Protein AF-A0A925DRS7-F1 (afdb_monomer)

Radius of gyration: 31.51 Å; Cα contacts (8 Å, |Δi|>4): 319; chains: 1; bounding box: 60×89×64 Å

Secondary structure (DSSP, 8-state):
-HHHHHHHHHHHHHHHHHHHHHHHHHHHTT-HHHHHHHHHHHHHHHHHHHHHHHHHHHHHHHHHHHHHHHHHHHHHHHHHHHHHHHHHHHHHH-S--HHHHHHHHH----S-HHHHHHHHHGGG-TTS-EEEEETTEEEEE-TTSS-EEEEE-HHHHH-SS-----EEEEEEEEEEEE-SSEEEEEEEEEETTTTEEEEEEEEEEEESSS--EEEESSHHHHHHHHHHTT--S-SSPEEHHHHHTTSPPPGGGS--

Structure (mmCIF, N/CA/C/O backbone):
data_AF-A0A925DRS7-F1
#
_entry.id   AF-A0A925DRS7-F1
#
loop_
_atom_site.group_PDB
_atom_site.id
_atom_site.type_symbol
_atom_site.label_atom_id
_atom_site.label_alt_id
_atom_site.label_comp_id
_atom_site.label_asym_id
_atom_site.label_entity_id
_atom_site.label_seq_id
_atom_site.pdbx_PDB_ins_code
_atom_site.Cartn_x
_atom_site.Cartn_y
_atom_site.Cartn_z
_atom_site.occupancy
_atom_site.B_iso_or_equiv
_atom_site.auth_seq_id
_atom_site.auth_comp_id
_atom_site.auth_asym_id
_atom_site.auth_atom_id
_atom_site.pdbx_PDB_model_num
ATOM 1 N N . MET A 1 1 ? 28.592 21.650 -20.019 1.00 56.94 1 MET A N 1
ATOM 2 C CA . MET A 1 1 ? 27.958 22.416 -21.120 1.00 56.94 1 MET A CA 1
ATOM 3 C C . MET A 1 1 ? 27.022 23.506 -20.608 1.00 56.94 1 MET A C 1
ATOM 5 O O . MET A 1 1 ? 27.244 24.649 -20.975 1.00 56.94 1 MET A O 1
ATOM 9 N N . ALA A 1 2 ? 26.054 23.211 -19.728 1.00 57.62 2 ALA A N 1
ATOM 10 C CA . ALA A 1 2 ? 25.146 24.226 -19.167 1.00 57.62 2 ALA A CA 1
ATOM 11 C C . ALA A 1 2 ? 25.863 25.404 -18.473 1.00 57.62 2 ALA A C 1
ATOM 13 O O . ALA A 1 2 ? 25.494 26.553 -18.687 1.00 57.62 2 ALA A O 1
ATOM 14 N N . SER A 1 3 ? 26.939 25.135 -17.724 1.00 63.81 3 SER A N 1
ATOM 15 C CA . SER A 1 3 ? 27.771 26.178 -17.106 1.00 63.81 3 SER A CA 1
ATOM 16 C C . SER A 1 3 ? 28.406 27.112 -18.140 1.00 63.81 3 SER A C 1
ATOM 18 O O . SER A 1 3 ? 28.345 28.324 -17.985 1.00 63.81 3 SER A O 1
ATOM 20 N N . VAL A 1 4 ? 28.952 26.566 -19.230 1.00 70.69 4 VAL A N 1
ATOM 21 C CA . VAL A 1 4 ? 29.580 27.345 -20.311 1.00 70.69 4 VAL A CA 1
ATOM 22 C C . VAL A 1 4 ? 28.550 28.232 -21.012 1.00 70.69 4 VAL A C 1
ATOM 24 O O . VAL A 1 4 ? 28.807 29.416 -21.181 1.00 70.69 4 VAL A O 1
ATOM 27 N N . ILE A 1 5 ? 27.365 27.703 -21.335 1.00 69.81 5 ILE A N 1
ATOM 28 C CA . ILE A 1 5 ? 26.282 28.468 -21.982 1.00 69.81 5 ILE A CA 1
ATOM 29 C C . ILE A 1 5 ? 25.778 29.589 -21.061 1.00 69.81 5 ILE A C 1
ATOM 31 O O . ILE A 1 5 ? 25.602 30.719 -21.513 1.00 69.81 5 ILE A O 1
ATOM 35 N N . PHE A 1 6 ? 25.611 29.306 -19.765 1.00 72.94 6 PHE A N 1
ATOM 36 C CA . PHE A 1 6 ? 25.233 30.308 -18.769 1.00 72.94 6 PHE A CA 1
ATOM 37 C C . PHE A 1 6 ? 26.265 31.439 -18.680 1.00 72.94 6 PHE A C 1
ATOM 39 O O . PHE A 1 6 ? 25.898 32.610 -18.765 1.00 72.94 6 PHE A O 1
ATOM 46 N N . PHE A 1 7 ? 27.558 31.104 -18.596 1.00 76.81 7 PHE A N 1
ATOM 47 C CA . PHE A 1 7 ? 28.625 32.105 -18.601 1.00 76.81 7 PHE A CA 1
ATOM 48 C C . PHE A 1 7 ? 28.649 32.902 -19.912 1.00 76.81 7 PHE A C 1
ATOM 50 O O . PHE A 1 7 ? 28.753 34.124 -19.867 1.00 76.81 7 PHE A O 1
ATOM 57 N N . THR A 1 8 ? 28.485 32.261 -21.073 1.00 76.88 8 THR A N 1
ATOM 58 C CA . THR A 1 8 ? 28.448 32.957 -22.369 1.00 76.88 8 THR A CA 1
ATOM 59 C C . THR A 1 8 ? 27.292 33.952 -22.455 1.00 76.88 8 THR A C 1
ATOM 61 O O . THR A 1 8 ? 27.510 35.087 -22.878 1.00 76.88 8 THR A O 1
ATOM 64 N N . ILE A 1 9 ? 26.084 33.581 -22.018 1.00 74.25 9 ILE A N 1
ATOM 65 C CA . ILE A 1 9 ? 24.923 34.487 -22.006 1.00 74.25 9 ILE A CA 1
ATOM 66 C C . ILE A 1 9 ? 25.160 35.638 -21.019 1.00 74.25 9 ILE A C 1
ATOM 68 O O . ILE A 1 9 ? 24.997 36.802 -21.383 1.00 74.25 9 ILE A O 1
ATOM 72 N N . PHE A 1 10 ? 25.614 35.333 -19.802 1.00 81.88 10 PHE A N 1
ATOM 73 C CA . PHE A 1 10 ? 25.858 36.329 -18.759 1.00 81.88 10 PHE A CA 1
ATOM 74 C C . PHE A 1 10 ? 26.919 37.365 -19.169 1.00 81.88 10 PHE A C 1
ATOM 76 O O . PHE A 1 10 ? 26.672 38.571 -19.106 1.00 81.88 10 PHE A O 1
ATOM 83 N N . PHE A 1 11 ? 28.075 36.917 -19.669 1.00 83.44 11 PHE A N 1
ATOM 84 C CA . PHE A 1 11 ? 29.136 37.819 -20.123 1.00 83.44 11 PHE A CA 1
ATOM 85 C C . PHE A 1 11 ? 28.753 38.596 -21.390 1.00 83.44 11 PHE A C 1
ATOM 87 O O . PHE A 1 11 ? 29.168 39.746 -21.534 1.00 83.44 11 PHE A O 1
ATOM 94 N N . SER A 1 12 ? 27.920 38.031 -22.271 1.00 82.62 12 SER A N 1
ATOM 95 C CA . SER A 1 12 ? 27.410 38.752 -23.447 1.00 82.62 12 SER A CA 1
ATOM 96 C C . SER A 1 12 ? 26.463 39.890 -23.053 1.00 82.62 12 SER A C 1
ATOM 98 O O . SER A 1 12 ? 26.548 40.975 -23.621 1.00 82.62 12 SER A O 1
ATOM 100 N N . ILE A 1 13 ? 25.614 39.696 -22.036 1.00 82.06 13 ILE A N 1
ATOM 101 C CA . ILE A 1 13 ? 24.748 40.760 -21.497 1.00 82.06 13 ILE A CA 1
ATOM 102 C C . ILE A 1 13 ? 25.594 41.889 -20.894 1.00 82.06 13 ILE A C 1
ATOM 104 O O . ILE A 1 13 ? 25.367 43.060 -21.198 1.00 82.06 13 ILE A O 1
ATOM 108 N N . LEU A 1 14 ? 26.611 41.550 -20.093 1.00 86.62 14 LEU A N 1
ATOM 109 C CA . LEU A 1 14 ? 27.521 42.542 -19.510 1.00 86.62 14 LEU A CA 1
ATOM 110 C C . LEU A 1 14 ? 28.279 43.336 -20.586 1.00 86.62 14 LEU A C 1
ATOM 112 O O . LEU A 1 14 ? 28.369 44.562 -20.501 1.00 86.62 14 LEU A O 1
ATOM 116 N N . ALA A 1 15 ? 28.777 42.657 -21.624 1.00 81.56 15 ALA A N 1
ATOM 117 C CA . ALA A 1 15 ? 29.461 43.295 -22.746 1.00 81.56 15 ALA A CA 1
ATOM 118 C C . ALA A 1 15 ? 28.527 44.212 -23.556 1.00 81.56 15 ALA A C 1
ATOM 120 O O . ALA A 1 15 ? 28.945 45.286 -23.992 1.00 81.56 15 ALA A O 1
ATOM 121 N N . LEU A 1 16 ? 27.255 43.833 -23.715 1.00 85.50 16 LEU A N 1
ATOM 122 C CA . LEU A 1 16 ? 26.246 44.634 -24.408 1.00 85.50 16 LEU A CA 1
ATOM 123 C C . LEU A 1 16 ? 25.911 45.920 -23.637 1.00 85.50 16 LEU A C 1
ATOM 125 O O . LEU A 1 16 ? 25.864 46.996 -24.235 1.00 85.50 16 LEU A O 1
ATOM 129 N N . ILE A 1 17 ? 25.765 45.832 -22.310 1.00 85.31 17 ILE A N 1
ATOM 130 C CA . ILE A 1 17 ? 25.561 46.999 -21.435 1.00 85.31 17 ILE A CA 1
ATOM 131 C C . ILE A 1 17 ? 26.780 47.930 -21.497 1.00 85.31 17 ILE A C 1
ATOM 133 O O . ILE A 1 17 ? 26.627 49.132 -21.716 1.00 85.31 17 ILE A O 1
ATOM 137 N N . ALA A 1 18 ? 27.995 47.388 -21.376 1.00 83.88 18 ALA A N 1
ATOM 138 C CA . ALA A 1 18 ? 29.225 48.175 -21.460 1.00 83.88 18 ALA A CA 1
ATOM 139 C C . ALA A 1 18 ? 29.389 48.864 -22.831 1.00 83.88 18 ALA A C 1
ATOM 141 O O . ALA A 1 18 ? 29.742 50.045 -22.897 1.00 83.88 18 ALA A O 1
ATOM 142 N N . GLY A 1 19 ? 29.078 48.161 -23.926 1.00 81.12 19 GLY A N 1
ATOM 143 C CA . GLY A 1 19 ? 29.094 48.710 -25.284 1.00 81.12 19 GLY A CA 1
ATOM 144 C C . GLY A 1 19 ? 28.090 49.851 -25.480 1.00 81.12 19 GLY A C 1
ATOM 145 O O . GLY A 1 19 ? 28.445 50.888 -26.046 1.00 81.12 19 GLY A O 1
ATOM 146 N N . LEU A 1 20 ? 26.870 49.710 -24.948 1.00 83.44 20 LEU A N 1
ATOM 147 C CA . LEU A 1 20 ? 25.837 50.755 -24.963 1.00 83.44 20 LEU A CA 1
ATOM 148 C C . LEU A 1 20 ? 26.262 52.006 -24.187 1.00 83.44 20 LEU A C 1
ATOM 150 O O . LEU A 1 20 ? 26.112 53.118 -24.693 1.00 83.44 20 LEU A O 1
ATOM 154 N N . VAL A 1 21 ? 26.844 51.843 -22.996 1.00 84.38 21 VAL A N 1
ATOM 155 C CA . VAL A 1 21 ? 27.345 52.973 -22.194 1.00 84.38 21 VAL A CA 1
ATOM 156 C C . VAL A 1 21 ? 28.444 53.727 -22.948 1.00 84.38 21 VAL A C 1
ATOM 158 O O . VAL A 1 21 ? 28.385 54.952 -23.064 1.00 84.38 21 VAL A O 1
ATOM 161 N N . LEU A 1 22 ? 29.412 53.014 -23.537 1.00 80.25 22 LEU A N 1
ATOM 162 C CA . LEU A 1 22 ? 30.472 53.628 -24.347 1.00 80.25 22 LEU A CA 1
ATOM 163 C C . LEU A 1 22 ? 29.926 54.335 -25.594 1.00 80.25 22 LEU A C 1
ATOM 165 O O . LEU A 1 22 ? 30.432 55.396 -25.972 1.00 80.25 22 LEU A O 1
ATOM 169 N N . PHE A 1 23 ? 28.882 53.783 -26.215 1.00 78.44 23 PHE A N 1
ATOM 170 C CA . PHE A 1 23 ? 28.206 54.403 -27.349 1.00 78.44 23 PHE A CA 1
ATOM 171 C C . PHE A 1 23 ? 27.527 55.723 -26.956 1.00 78.44 23 PHE A C 1
ATOM 173 O O . PHE A 1 23 ? 27.743 56.731 -27.630 1.00 78.44 23 PHE A O 1
ATOM 180 N N . ILE A 1 24 ? 26.774 55.744 -25.848 1.00 82.00 24 ILE A N 1
ATOM 181 C CA . ILE A 1 24 ? 26.077 56.938 -25.338 1.00 82.00 24 ILE A CA 1
ATOM 182 C C . ILE A 1 24 ? 27.083 58.027 -24.950 1.00 82.00 24 ILE A C 1
ATOM 184 O O . ILE A 1 24 ? 26.956 59.167 -25.395 1.00 82.00 24 ILE A O 1
ATOM 188 N N . VAL A 1 25 ? 28.128 57.676 -24.194 1.00 81.44 25 VAL A N 1
ATOM 189 C CA . VAL A 1 25 ? 29.192 58.616 -23.795 1.00 81.44 25 VAL A CA 1
ATOM 190 C C . VAL A 1 25 ? 29.936 59.158 -25.022 1.00 81.44 25 VAL A C 1
ATOM 192 O O . VAL A 1 25 ? 30.210 60.356 -25.117 1.00 81.44 25 VAL A O 1
ATOM 195 N N . GLY A 1 26 ? 30.232 58.297 -26.000 1.00 75.44 26 GLY A N 1
ATOM 196 C CA . GLY A 1 26 ? 30.874 58.691 -27.254 1.00 75.44 26 GLY A CA 1
ATOM 197 C C . GLY A 1 26 ? 30.002 59.598 -28.129 1.00 75.44 26 GLY A C 1
ATOM 198 O O . GLY A 1 26 ? 30.532 60.504 -28.778 1.00 75.44 26 GLY A O 1
ATOM 199 N N . ALA A 1 27 ? 28.684 59.378 -28.138 1.00 72.38 27 ALA A N 1
ATOM 200 C CA . ALA A 1 27 ? 27.713 60.197 -28.858 1.00 72.38 27 ALA A CA 1
ATOM 201 C C . ALA A 1 27 ? 27.514 61.568 -28.193 1.00 72.38 27 ALA A C 1
ATOM 203 O O . ALA A 1 27 ? 27.572 62.580 -28.888 1.00 72.38 27 ALA A O 1
ATOM 204 N N . ALA A 1 28 ? 27.375 61.611 -26.864 1.00 77.56 28 ALA A N 1
ATOM 205 C CA . ALA A 1 28 ? 27.228 62.849 -26.097 1.00 77.56 28 ALA A CA 1
ATOM 206 C C . ALA A 1 28 ? 28.489 63.731 -26.159 1.00 77.56 28 ALA A C 1
ATOM 208 O O . ALA A 1 28 ? 28.398 64.949 -26.274 1.00 77.56 28 ALA A O 1
ATOM 209 N N . GLY A 1 29 ? 29.680 63.122 -26.142 1.00 74.56 29 GLY A N 1
ATOM 210 C CA . GLY A 1 29 ? 30.957 63.839 -26.198 1.00 74.56 29 GLY A CA 1
ATOM 211 C C . GLY A 1 29 ? 31.477 64.160 -27.605 1.00 74.56 29 GLY A C 1
ATOM 212 O O . GLY A 1 29 ? 32.615 64.605 -27.727 1.00 74.56 29 GLY A O 1
ATOM 213 N N . SER A 1 30 ? 30.719 63.872 -28.674 1.00 69.69 30 SER A N 1
ATOM 214 C CA . SER A 1 30 ? 31.154 64.005 -30.083 1.00 69.69 30 SER A CA 1
ATOM 215 C C . SER A 1 30 ? 32.470 63.278 -30.439 1.00 69.69 30 SER A C 1
ATOM 217 O O . SER A 1 30 ? 33.120 63.570 -31.448 1.00 69.69 30 SER A O 1
ATOM 219 N N . LYS A 1 31 ? 32.870 62.268 -29.655 1.00 75.69 31 LYS A N 1
ATOM 220 C CA . LYS A 1 31 ? 34.096 61.483 -29.871 1.00 75.69 31 LYS A CA 1
ATOM 221 C C . LYS A 1 31 ? 33.802 60.290 -30.781 1.00 75.69 31 LYS A C 1
ATOM 223 O O . LYS A 1 31 ? 33.578 59.172 -30.316 1.00 75.69 31 LYS A O 1
ATOM 228 N N . LYS A 1 32 ? 33.862 60.516 -32.102 1.00 74.44 32 LYS A N 1
ATOM 229 C CA . LYS A 1 32 ? 33.551 59.514 -33.150 1.00 74.44 32 LYS A CA 1
ATOM 230 C C . LYS A 1 32 ? 34.218 58.143 -32.933 1.00 74.44 32 LYS A C 1
ATOM 232 O O . LYS A 1 32 ? 33.576 57.123 -33.154 1.00 74.44 32 LYS A O 1
ATOM 237 N N . LYS A 1 33 ? 35.472 58.103 -32.458 1.00 77.94 33 LYS A N 1
ATOM 238 C CA . LYS A 1 33 ? 36.201 56.846 -32.194 1.00 77.94 33 LYS A CA 1
ATOM 239 C C . LYS A 1 33 ? 35.586 56.022 -31.053 1.00 77.94 33 LYS A C 1
ATOM 241 O O . LYS A 1 33 ? 35.422 54.818 -31.211 1.00 77.94 33 LYS A O 1
ATOM 246 N N . MET A 1 34 ? 35.193 56.659 -29.945 1.00 72.44 34 MET A N 1
ATOM 247 C CA . MET A 1 34 ? 34.547 55.972 -28.813 1.00 72.44 34 MET A CA 1
ATOM 248 C C . MET A 1 34 ? 33.151 55.470 -29.182 1.00 72.44 34 MET A C 1
ATOM 250 O O . MET A 1 34 ? 32.791 54.350 -28.833 1.00 72.44 34 MET A O 1
ATOM 254 N N . ARG A 1 35 ? 32.399 56.262 -29.955 1.00 73.94 35 ARG A N 1
ATOM 255 C CA . ARG A 1 35 ? 31.080 55.862 -30.458 1.00 73.94 35 ARG A CA 1
ATOM 256 C C . ARG A 1 35 ? 31.165 54.616 -31.344 1.00 73.94 35 ARG A C 1
ATOM 258 O O . ARG A 1 35 ? 30.418 53.667 -31.136 1.00 73.94 35 ARG A O 1
ATOM 265 N N . ASN A 1 36 ? 32.094 54.596 -32.301 1.00 77.62 36 ASN A N 1
ATOM 266 C CA . ASN A 1 36 ? 32.255 53.457 -33.207 1.00 77.62 36 ASN A CA 1
ATOM 267 C C . ASN A 1 36 ? 32.739 52.199 -32.463 1.00 77.62 36 ASN A C 1
ATOM 269 O O . ASN A 1 36 ? 32.245 51.109 -32.736 1.00 77.62 36 ASN A O 1
ATOM 273 N N . ALA A 1 37 ? 33.644 52.350 -31.488 1.00 80.50 37 ALA A N 1
ATOM 274 C CA . ALA A 1 37 ? 34.090 51.243 -30.642 1.00 80.50 37 ALA A CA 1
ATOM 275 C C . ALA A 1 37 ? 32.940 50.654 -29.802 1.00 80.50 37 ALA A C 1
ATOM 277 O O . ALA A 1 37 ? 32.763 49.439 -29.784 1.00 80.50 37 ALA A O 1
ATOM 278 N N . GLY A 1 38 ? 32.113 51.501 -29.173 1.00 74.31 38 GLY A N 1
ATOM 279 C CA . GLY A 1 38 ? 30.939 51.054 -28.415 1.00 74.31 38 GLY A CA 1
ATOM 280 C C . GLY A 1 38 ? 29.920 50.300 -29.277 1.00 74.31 38 GLY A C 1
ATOM 281 O O . GLY A 1 38 ? 29.415 49.258 -28.864 1.00 74.31 38 GLY A O 1
ATOM 282 N N . MET A 1 39 ? 29.686 50.766 -30.509 1.00 81.69 39 MET A N 1
ATOM 283 C CA . MET A 1 39 ? 28.766 50.118 -31.453 1.00 81.69 39 MET A CA 1
ATOM 284 C C . MET A 1 39 ? 29.242 48.719 -31.873 1.00 81.69 39 MET A C 1
ATOM 286 O O . MET A 1 39 ? 28.447 47.783 -31.885 1.00 81.69 39 MET A O 1
ATOM 290 N N . ILE A 1 40 ? 30.537 48.558 -32.174 1.00 84.56 40 ILE A N 1
ATOM 291 C CA . ILE A 1 40 ? 31.118 47.259 -32.554 1.00 84.56 40 ILE A CA 1
ATOM 292 C C . ILE A 1 40 ? 31.034 46.260 -31.392 1.00 84.56 40 ILE A C 1
ATOM 294 O O . ILE A 1 40 ? 30.659 45.104 -31.600 1.00 84.56 40 ILE A O 1
ATOM 298 N N . ILE A 1 41 ? 31.337 46.702 -30.167 1.00 81.38 41 ILE A N 1
ATOM 299 C CA . ILE A 1 41 ? 31.256 45.859 -28.967 1.00 81.38 41 ILE A CA 1
ATOM 300 C C . ILE A 1 41 ? 29.811 45.406 -28.726 1.00 81.38 41 ILE A C 1
ATOM 302 O O . ILE A 1 41 ? 29.571 44.214 -28.541 1.00 81.38 41 ILE A O 1
ATOM 306 N N . ALA A 1 42 ? 28.844 46.327 -28.798 1.00 75.44 42 ALA A N 1
ATOM 307 C CA . ALA A 1 42 ? 27.432 46.006 -28.599 1.00 75.44 42 ALA A CA 1
ATOM 308 C C . ALA A 1 42 ? 26.902 45.019 -29.654 1.00 75.44 42 ALA A C 1
ATOM 310 O O . ALA A 1 42 ? 26.207 44.065 -29.311 1.00 75.44 42 ALA A O 1
ATOM 311 N N . LEU A 1 43 ? 27.269 45.208 -30.925 1.00 81.81 43 LEU A N 1
ATOM 312 C CA . LEU A 1 43 ? 26.805 44.359 -32.025 1.00 81.81 43 LEU A CA 1
ATOM 313 C C . LEU A 1 43 ? 27.419 42.952 -31.960 1.00 81.81 43 LEU A C 1
ATOM 315 O O . LEU A 1 43 ? 26.721 41.962 -32.159 1.00 81.81 43 LEU A O 1
ATOM 319 N N . THR A 1 44 ? 28.697 42.847 -31.589 1.00 80.56 44 THR A N 1
ATOM 320 C CA . THR A 1 44 ? 29.368 41.550 -31.392 1.00 80.56 44 THR A CA 1
ATOM 321 C C . THR A 1 44 ? 28.778 40.792 -30.199 1.00 80.56 44 THR A C 1
ATOM 323 O O . THR A 1 44 ? 28.501 39.598 -30.300 1.00 80.56 44 THR A O 1
ATOM 326 N N . ALA A 1 45 ? 28.519 41.488 -29.087 1.00 80.81 45 ALA A N 1
ATOM 327 C CA . ALA A 1 45 ? 27.872 40.908 -27.912 1.00 80.81 45 ALA A CA 1
ATOM 328 C C . ALA A 1 45 ? 26.442 40.427 -28.212 1.00 80.81 45 ALA A C 1
ATOM 330 O O . ALA A 1 45 ? 26.035 39.364 -27.747 1.00 80.81 45 ALA A O 1
ATOM 331 N N . PHE A 1 46 ? 25.698 41.166 -29.039 1.00 80.50 46 PHE A N 1
ATOM 332 C CA . PHE A 1 46 ? 24.354 40.783 -29.469 1.00 80.50 46 PHE A CA 1
ATOM 333 C C . PHE A 1 46 ? 24.352 39.504 -30.320 1.00 80.50 46 PHE A C 1
ATOM 335 O O . PHE A 1 46 ? 23.562 38.595 -30.066 1.00 80.50 46 PHE A O 1
ATOM 342 N N . CYS A 1 47 ? 25.281 39.382 -31.275 1.00 83.31 47 CYS A N 1
ATOM 343 C CA . CYS A 1 47 ? 25.433 38.169 -32.083 1.00 83.31 47 CYS A CA 1
ATOM 344 C C . CYS A 1 47 ? 25.782 36.937 -31.229 1.00 83.31 47 CYS A C 1
ATOM 346 O O . CYS A 1 47 ? 25.220 35.861 -31.436 1.00 83.31 47 CYS A O 1
ATOM 348 N N . LEU A 1 48 ? 26.673 37.093 -30.242 1.00 81.12 48 LEU A N 1
ATOM 349 C CA . LEU A 1 48 ? 27.040 36.013 -29.318 1.00 81.12 48 LEU A CA 1
ATOM 350 C C . LEU A 1 48 ? 25.872 35.596 -28.415 1.00 81.12 48 LEU A C 1
ATOM 352 O O . LEU A 1 48 ? 25.702 34.407 -28.143 1.00 81.12 48 LEU A O 1
ATOM 356 N N . LEU A 1 49 ? 25.037 36.550 -28.002 1.00 79.56 49 LEU A N 1
ATOM 357 C CA . LEU A 1 49 ? 23.854 36.294 -27.186 1.00 79.56 49 LEU A CA 1
ATOM 358 C C . LEU A 1 49 ? 22.807 35.477 -27.959 1.00 79.56 49 LEU A C 1
ATOM 360 O O . LEU A 1 49 ? 22.332 34.464 -27.447 1.00 79.56 49 LEU A O 1
ATOM 364 N N . ILE A 1 50 ? 22.499 35.857 -29.205 1.00 78.38 50 ILE A N 1
ATOM 365 C CA . ILE A 1 50 ? 21.565 35.104 -30.061 1.00 78.38 50 ILE A CA 1
ATOM 366 C C . ILE A 1 50 ? 22.084 33.684 -30.310 1.00 78.38 50 ILE A C 1
ATOM 368 O O . ILE A 1 50 ? 21.330 32.719 -30.169 1.00 78.38 50 ILE A O 1
ATOM 372 N N . GLY A 1 51 ? 23.376 33.542 -30.622 1.00 76.50 51 GLY A N 1
ATOM 373 C CA . GLY A 1 51 ? 24.004 32.233 -30.793 1.00 76.50 51 GLY A CA 1
ATOM 374 C C . GLY A 1 51 ? 23.891 31.373 -29.532 1.00 76.50 51 GLY A C 1
ATOM 375 O O . GLY A 1 51 ? 23.440 30.232 -29.602 1.00 76.50 51 GLY A O 1
ATOM 376 N N . GLY A 1 52 ? 24.226 31.930 -28.365 1.00 70.62 52 GLY A N 1
ATOM 377 C CA . GLY A 1 52 ? 24.138 31.230 -27.082 1.00 70.62 52 GLY A CA 1
ATOM 378 C C . GLY A 1 52 ? 22.727 30.730 -26.756 1.00 70.62 52 GLY A C 1
ATOM 379 O O . GLY A 1 52 ? 22.571 29.592 -26.314 1.00 70.62 52 GLY A O 1
ATOM 380 N N . ILE A 1 53 ? 21.697 31.538 -27.034 1.00 71.38 53 ILE A N 1
ATOM 381 C CA . ILE A 1 53 ? 20.292 31.147 -26.843 1.00 71.38 53 ILE A CA 1
ATOM 382 C C . ILE A 1 53 ? 19.894 30.027 -27.812 1.00 71.38 53 ILE A C 1
ATOM 384 O O . ILE A 1 53 ? 19.296 29.040 -27.384 1.00 71.38 53 ILE A O 1
ATOM 388 N N . TYR A 1 54 ? 20.254 30.136 -29.093 1.00 73.94 54 TYR A N 1
ATOM 389 C CA . TYR A 1 54 ? 19.919 29.134 -30.110 1.00 73.94 54 TYR A CA 1
ATOM 390 C C . TYR A 1 54 ? 20.553 27.765 -29.810 1.00 73.94 54 TYR A C 1
ATOM 392 O O . TYR A 1 54 ? 19.863 26.742 -29.781 1.00 73.94 54 TYR A O 1
ATOM 400 N N . TYR A 1 55 ? 21.853 27.738 -29.500 1.00 68.50 55 TYR A N 1
ATOM 401 C CA . TYR A 1 55 ? 22.549 26.505 -29.119 1.00 68.50 55 TYR A CA 1
ATOM 402 C C . TYR A 1 55 ? 22.059 25.949 -27.774 1.00 68.50 55 TYR A C 1
ATOM 404 O O . TYR A 1 55 ? 21.991 24.728 -27.602 1.00 68.50 55 TYR A O 1
ATOM 412 N N . GLY A 1 56 ? 21.665 26.819 -26.838 1.00 61.44 56 GLY A N 1
ATOM 413 C CA . GLY A 1 56 ? 21.031 26.425 -25.581 1.00 61.44 56 GLY A CA 1
ATOM 414 C C . GLY A 1 56 ? 19.684 25.730 -25.787 1.00 61.44 56 GLY A C 1
ATOM 415 O O . GLY A 1 56 ? 19.465 24.655 -25.230 1.00 61.44 56 GLY A O 1
ATOM 416 N N . ALA A 1 57 ? 18.814 26.284 -26.634 1.00 56.84 57 ALA A N 1
ATOM 417 C CA . ALA A 1 57 ? 17.495 25.724 -26.933 1.00 56.84 57 ALA A CA 1
ATOM 418 C C . ALA A 1 57 ? 17.570 24.381 -27.689 1.00 56.84 57 ALA A C 1
ATOM 420 O O . ALA A 1 57 ? 16.843 23.436 -27.369 1.00 56.84 57 ALA A O 1
ATOM 421 N N . SER A 1 58 ? 18.494 24.254 -28.649 1.00 60.19 58 SER A N 1
ATOM 422 C CA . SER A 1 58 ? 18.741 22.989 -29.360 1.00 60.19 58 SER A CA 1
ATOM 423 C C . SER A 1 58 ? 19.348 21.915 -28.445 1.00 60.19 58 SER A C 1
ATOM 425 O O . SER A 1 58 ? 18.983 20.742 -28.523 1.00 60.19 58 SER A O 1
ATOM 427 N N . SER A 1 59 ? 20.216 22.305 -27.509 1.00 54.09 59 SER A N 1
ATOM 428 C CA . SER A 1 59 ? 20.740 21.368 -26.512 1.00 54.09 59 SER A CA 1
ATOM 429 C C . SER A 1 59 ? 19.632 20.907 -25.563 1.00 54.09 59 SER A C 1
ATOM 431 O O . SER A 1 59 ? 19.481 19.707 -25.350 1.00 54.09 59 SER A O 1
ATOM 433 N N . ALA A 1 60 ? 18.819 21.831 -25.041 1.00 50.88 60 ALA A N 1
ATOM 434 C CA . ALA A 1 60 ? 17.733 21.528 -24.108 1.00 50.88 60 ALA A CA 1
ATOM 435 C C . ALA A 1 60 ? 16.694 20.556 -24.691 1.00 50.88 60 ALA A C 1
ATOM 437 O O . ALA A 1 60 ? 16.333 19.594 -24.018 1.00 50.88 60 ALA A O 1
ATOM 438 N N . SER A 1 61 ? 16.279 20.746 -25.947 1.00 50.34 61 SER A N 1
ATOM 439 C CA . SER A 1 61 ? 15.364 19.818 -26.636 1.00 50.34 61 SER A CA 1
ATOM 440 C C . SER A 1 61 ? 15.955 18.410 -26.757 1.00 50.34 61 SER A C 1
ATOM 442 O O . SER A 1 61 ? 15.314 17.443 -26.361 1.00 50.34 61 SER A O 1
ATOM 444 N N . SER A 1 62 ? 17.228 18.287 -27.146 1.00 54.41 62 SER A N 1
ATOM 445 C CA . SER A 1 62 ? 17.890 16.976 -27.240 1.00 54.41 62 SER A CA 1
ATOM 446 C C . SER A 1 62 ? 18.070 16.258 -25.890 1.00 54.41 62 SER A C 1
ATOM 448 O O . SER A 1 62 ? 18.111 15.028 -25.843 1.00 54.41 62 SER A O 1
ATOM 450 N N . PHE A 1 63 ? 18.182 17.002 -24.783 1.00 52.19 63 PHE A N 1
ATOM 451 C CA . PHE A 1 63 ? 18.210 16.429 -23.434 1.00 52.19 63 PHE A CA 1
ATOM 452 C C . PHE A 1 63 ? 16.822 15.971 -22.988 1.00 52.19 63 PHE A C 1
ATOM 454 O O . PHE A 1 63 ? 16.711 14.905 -22.384 1.00 52.19 63 PHE A O 1
ATOM 461 N N . ILE A 1 64 ? 15.779 16.735 -23.319 1.00 48.25 64 ILE A N 1
ATOM 462 C CA . ILE A 1 64 ? 14.388 16.369 -23.042 1.00 48.25 64 ILE A CA 1
ATOM 463 C C . ILE A 1 64 ? 14.044 15.076 -23.789 1.00 48.25 64 ILE A C 1
ATOM 465 O O . ILE A 1 64 ? 13.665 14.101 -23.145 1.00 48.25 64 ILE A O 1
ATOM 469 N N . ASP A 1 65 ? 14.313 15.002 -25.092 1.00 52.22 65 ASP A N 1
ATOM 470 C CA . ASP A 1 65 ? 14.024 13.817 -25.911 1.00 52.22 65 ASP A CA 1
ATOM 471 C C . ASP A 1 65 ? 14.774 12.569 -25.422 1.00 52.22 65 ASP A C 1
ATOM 473 O O . ASP A 1 65 ? 14.193 11.489 -25.308 1.00 52.22 65 ASP A O 1
ATOM 477 N N . LYS A 1 66 ? 16.054 12.709 -25.047 1.00 53.28 66 LYS A N 1
ATOM 478 C CA . LYS A 1 66 ? 16.832 11.603 -24.463 1.00 53.28 66 LYS A CA 1
ATOM 479 C C . LYS A 1 66 ? 16.298 11.173 -23.100 1.00 53.28 66 LYS A C 1
ATOM 481 O O . LYS A 1 66 ? 16.257 9.979 -22.817 1.00 53.28 66 LYS A O 1
ATOM 486 N N . SER A 1 67 ? 15.878 12.120 -22.262 1.00 46.12 67 SER A N 1
ATOM 487 C CA . SER A 1 67 ? 15.311 11.812 -20.946 1.00 46.12 67 SER A CA 1
ATOM 488 C C . SER A 1 67 ? 13.938 11.139 -21.040 1.00 46.12 67 SER A C 1
ATOM 490 O O . SER A 1 67 ? 13.654 10.237 -20.253 1.00 46.12 67 SER A O 1
ATOM 492 N N . ILE A 1 68 ? 13.126 11.507 -22.037 1.00 48.91 68 ILE A N 1
ATOM 493 C CA . ILE A 1 68 ? 11.846 10.860 -22.344 1.00 48.91 68 ILE A CA 1
ATOM 494 C C . ILE A 1 68 ? 12.097 9.443 -22.870 1.00 48.91 68 ILE A C 1
ATOM 496 O O . ILE A 1 68 ? 11.570 8.486 -22.312 1.00 48.91 68 ILE A O 1
ATOM 500 N N . ALA A 1 69 ? 12.990 9.273 -23.849 1.00 55.53 69 ALA A N 1
ATOM 501 C CA . ALA A 1 69 ? 13.320 7.956 -24.398 1.00 55.53 69 ALA A CA 1
ATOM 502 C C . ALA A 1 69 ? 13.919 6.999 -23.347 1.00 55.53 69 ALA A C 1
ATOM 504 O O . ALA A 1 69 ? 13.629 5.799 -23.345 1.00 55.53 69 ALA A O 1
ATOM 505 N N . GLN A 1 70 ? 14.738 7.514 -22.424 1.00 55.34 70 GLN A N 1
ATOM 506 C CA . GLN A 1 70 ? 15.280 6.735 -21.311 1.00 55.34 70 GLN A CA 1
ATOM 507 C C . GLN A 1 70 ? 14.194 6.367 -20.286 1.00 55.34 70 GLN A C 1
ATOM 509 O O . GLN A 1 70 ? 14.201 5.246 -19.768 1.00 55.34 70 GLN A O 1
ATOM 514 N N . ALA A 1 71 ? 13.243 7.268 -20.015 1.00 54.41 71 ALA A N 1
ATOM 515 C CA . ALA A 1 71 ? 12.092 6.983 -19.160 1.00 54.41 71 ALA A CA 1
ATOM 516 C C . ALA A 1 71 ? 11.186 5.896 -19.769 1.00 54.41 71 ALA A C 1
ATOM 518 O O . ALA A 1 71 ? 10.822 4.956 -19.062 1.00 54.41 71 ALA A O 1
ATOM 519 N N . ASP A 1 72 ? 10.915 5.960 -21.074 1.00 59.28 72 ASP A N 1
ATOM 520 C CA . ASP A 1 72 ? 10.098 4.977 -21.801 1.00 59.28 72 ASP A CA 1
ATOM 521 C C . ASP A 1 72 ? 10.775 3.606 -21.918 1.00 59.28 72 ASP A C 1
ATOM 523 O O . ASP A 1 72 ? 10.132 2.559 -21.852 1.00 59.28 72 ASP A O 1
ATOM 527 N N . SER A 1 73 ? 12.099 3.582 -22.067 1.00 60.38 73 SER A N 1
ATOM 528 C CA . SER A 1 73 ? 12.858 2.325 -22.070 1.00 60.38 73 SER A CA 1
ATOM 529 C C . SER A 1 73 ? 12.852 1.670 -20.684 1.00 60.38 73 SER A C 1
ATOM 531 O O . SER A 1 73 ? 12.752 0.449 -20.564 1.00 60.38 73 SER A O 1
ATOM 533 N N . SER A 1 74 ? 12.909 2.485 -19.626 1.00 61.81 74 SER A N 1
ATOM 534 C CA . SER A 1 74 ? 12.891 2.014 -18.237 1.00 61.81 74 SER A CA 1
ATOM 535 C C . SER A 1 74 ? 11.514 1.492 -17.816 1.00 61.81 74 SER A C 1
ATOM 537 O O . SER A 1 74 ? 11.438 0.520 -17.067 1.00 61.81 74 SER A O 1
ATOM 539 N N . SER A 1 75 ? 10.423 2.104 -18.290 1.00 63.97 75 SER A N 1
ATOM 540 C CA . SER A 1 75 ? 9.058 1.635 -18.013 1.00 63.97 75 SER A CA 1
ATOM 541 C C . SER A 1 75 ? 8.781 0.286 -18.679 1.00 63.97 75 SER A C 1
ATOM 543 O O . SER A 1 75 ? 8.350 -0.639 -17.995 1.00 63.97 75 SER A O 1
ATOM 545 N N . LYS A 1 76 ? 9.142 0.124 -19.959 1.00 67.69 76 LYS A N 1
ATOM 546 C CA . LYS A 1 76 ? 9.012 -1.154 -20.684 1.00 67.69 76 LYS A CA 1
ATOM 547 C C . LYS A 1 76 ? 9.847 -2.275 -20.065 1.00 67.69 76 LYS A C 1
ATOM 549 O O . LYS A 1 76 ? 9.389 -3.410 -19.982 1.00 67.69 76 LYS A O 1
ATOM 554 N N . ALA A 1 77 ? 11.063 -1.970 -19.606 1.00 65.00 77 ALA A N 1
ATOM 555 C CA . ALA A 1 77 ? 11.900 -2.943 -18.905 1.00 65.00 77 ALA A CA 1
ATOM 556 C C . ALA A 1 77 ? 11.275 -3.393 -17.571 1.00 65.00 77 ALA A C 1
ATOM 558 O O . ALA A 1 77 ? 11.322 -4.576 -17.244 1.00 65.00 77 ALA A O 1
ATOM 559 N N . ARG A 1 78 ? 10.655 -2.470 -16.821 1.00 63.78 78 ARG A N 1
ATOM 560 C CA . ARG A 1 78 ? 9.938 -2.785 -15.573 1.00 63.78 78 ARG A CA 1
ATOM 561 C C . ARG A 1 78 ? 8.684 -3.617 -15.815 1.00 63.78 78 ARG A C 1
ATOM 563 O O . ARG A 1 78 ? 8.447 -4.558 -15.073 1.00 63.78 78 ARG A O 1
ATOM 570 N N . GLU A 1 79 ? 7.897 -3.277 -16.830 1.00 67.06 79 GLU A N 1
ATOM 571 C CA . GLU A 1 79 ? 6.697 -4.033 -17.200 1.00 67.06 79 GLU A CA 1
ATOM 572 C C . GLU A 1 79 ? 7.049 -5.471 -17.585 1.00 67.06 79 GLU A C 1
ATOM 574 O O . GLU A 1 79 ? 6.478 -6.405 -17.033 1.00 67.06 79 GLU A O 1
ATOM 579 N N . LYS A 1 80 ? 8.094 -5.652 -18.400 1.00 69.88 80 LYS A N 1
ATOM 580 C CA . LYS A 1 80 ? 8.608 -6.979 -18.751 1.00 69.88 80 LYS A CA 1
ATOM 581 C C . LYS A 1 80 ? 9.050 -7.790 -17.526 1.00 69.88 80 LYS A C 1
ATOM 583 O O . LYS A 1 80 ? 8.801 -8.986 -17.479 1.00 69.88 80 LYS A O 1
ATOM 588 N N . LEU A 1 81 ? 9.686 -7.149 -16.544 1.00 66.38 81 LEU A N 1
ATOM 589 C CA . LEU A 1 81 ? 10.112 -7.804 -15.305 1.00 66.38 81 LEU A CA 1
ATOM 590 C C . LEU A 1 81 ? 8.919 -8.196 -14.418 1.00 66.38 81 LEU A C 1
ATOM 592 O O . LEU A 1 81 ? 8.929 -9.270 -13.831 1.00 66.38 81 LEU A O 1
ATOM 596 N N . LEU A 1 82 ? 7.874 -7.365 -14.341 1.00 67.00 82 LEU A N 1
ATOM 597 C CA . LEU A 1 82 ? 6.638 -7.723 -13.636 1.00 67.00 82 LEU A CA 1
ATOM 598 C C . LEU A 1 82 ? 5.903 -8.874 -14.326 1.00 67.00 82 LEU A C 1
ATOM 600 O O . LEU A 1 82 ? 5.432 -9.775 -13.641 1.00 67.00 82 LEU A O 1
ATOM 604 N N . ASP A 1 83 ? 5.842 -8.863 -15.659 1.00 70.19 83 ASP A N 1
ATOM 605 C CA . ASP A 1 83 ? 5.273 -9.964 -16.437 1.00 70.19 83 ASP A CA 1
ATOM 606 C C . ASP A 1 83 ? 6.079 -11.255 -16.235 1.00 70.19 83 ASP A C 1
ATOM 608 O O . ASP A 1 83 ? 5.507 -12.332 -16.130 1.00 70.19 83 ASP A O 1
ATOM 612 N N . GLU A 1 84 ? 7.407 -11.170 -16.146 1.00 66.88 84 GLU A N 1
ATOM 613 C CA . GLU A 1 84 ? 8.271 -12.313 -15.837 1.00 66.88 84 GLU A CA 1
ATOM 614 C C . GLU A 1 84 ? 8.025 -12.849 -14.418 1.00 66.88 84 GLU A C 1
ATOM 616 O O . GLU A 1 84 ? 7.885 -14.057 -14.247 1.00 66.88 84 GLU A O 1
ATOM 621 N N . ILE A 1 85 ? 7.873 -11.975 -13.417 1.00 64.75 85 ILE A N 1
ATOM 622 C CA . ILE A 1 85 ? 7.511 -12.365 -12.042 1.00 64.75 85 ILE A CA 1
ATOM 623 C C . ILE A 1 85 ? 6.131 -13.033 -11.996 1.00 64.75 85 ILE A C 1
ATOM 625 O O . ILE A 1 85 ? 5.973 -14.062 -11.341 1.00 64.75 85 ILE A O 1
ATOM 629 N N . GLU A 1 86 ? 5.136 -12.463 -12.679 1.00 66.94 86 GLU A N 1
ATOM 630 C CA . GLU A 1 86 ? 3.773 -13.002 -12.744 1.00 66.94 86 GLU A CA 1
ATOM 631 C C . GLU A 1 86 ? 3.744 -14.355 -13.468 1.00 66.94 86 GLU A C 1
ATOM 633 O O . GLU A 1 86 ? 3.105 -15.297 -13.003 1.00 66.94 86 GLU A O 1
ATOM 638 N N . ASN A 1 87 ? 4.484 -14.490 -14.570 1.00 66.38 87 ASN A N 1
ATOM 639 C CA . ASN A 1 87 ? 4.603 -15.752 -15.295 1.00 66.38 87 ASN A CA 1
ATOM 640 C C . ASN A 1 87 ? 5.330 -16.817 -14.469 1.00 66.38 87 ASN A C 1
ATOM 642 O O . ASN A 1 87 ? 4.878 -17.957 -14.435 1.00 66.38 87 ASN A O 1
ATOM 646 N N . ASN A 1 88 ? 6.414 -16.463 -13.774 1.00 62.16 88 ASN A N 1
ATOM 647 C CA . ASN A 1 88 ? 7.127 -17.393 -12.897 1.00 62.16 88 ASN A CA 1
ATOM 648 C C . ASN A 1 88 ? 6.235 -17.857 -11.742 1.00 62.16 88 ASN A C 1
ATOM 650 O O . ASN A 1 88 ? 6.138 -19.055 -11.498 1.00 62.16 88 ASN A O 1
ATOM 654 N N . TRP A 1 89 ? 5.496 -16.940 -11.113 1.00 60.88 89 TRP A N 1
ATOM 655 C CA . TRP A 1 89 ? 4.510 -17.279 -10.086 1.00 60.88 89 TRP A CA 1
ATOM 656 C C . TRP A 1 89 ? 3.441 -18.246 -10.599 1.00 60.88 89 TRP A C 1
ATOM 658 O O . TRP A 1 89 ? 3.161 -19.260 -9.961 1.00 60.88 89 TRP A O 1
ATOM 668 N N . ASN A 1 90 ? 2.866 -17.955 -11.769 1.00 64.56 90 ASN A N 1
ATOM 669 C CA . ASN A 1 90 ? 1.827 -18.796 -12.357 1.00 64.56 90 ASN A CA 1
ATOM 670 C C . ASN A 1 90 ? 2.359 -20.174 -12.788 1.00 64.56 90 ASN A C 1
ATOM 672 O O . ASN A 1 90 ? 1.624 -21.161 -12.784 1.00 64.56 90 ASN A O 1
ATOM 676 N N . ASN A 1 91 ? 3.637 -20.258 -13.158 1.00 61.19 91 ASN A N 1
ATOM 677 C CA . ASN A 1 91 ? 4.290 -21.517 -13.502 1.00 61.19 91 ASN A CA 1
ATOM 678 C C . ASN A 1 91 ? 4.604 -22.365 -12.258 1.00 61.19 91 ASN A C 1
ATOM 680 O O . ASN A 1 91 ? 4.478 -23.586 -12.318 1.00 61.19 91 ASN A O 1
ATOM 684 N N . GLU A 1 92 ? 4.997 -21.740 -11.145 1.00 55.97 92 GLU A N 1
ATOM 685 C CA . GLU A 1 92 ? 5.359 -22.432 -9.899 1.00 55.97 92 GLU A CA 1
ATOM 686 C C . GLU A 1 92 ? 4.139 -22.834 -9.057 1.00 55.97 92 GLU A C 1
ATOM 688 O O . GLU A 1 92 ? 4.113 -23.930 -8.500 1.00 55.97 92 GLU A O 1
ATOM 693 N N . ASN A 1 93 ? 3.110 -21.982 -8.996 1.00 54.34 93 ASN A N 1
ATOM 694 C CA . ASN A 1 93 ? 1.933 -22.172 -8.138 1.00 54.34 93 ASN A CA 1
ATOM 695 C C . ASN A 1 93 ? 0.641 -22.501 -8.911 1.00 54.34 93 ASN A C 1
ATOM 697 O O . ASN A 1 93 ? -0.405 -22.726 -8.299 1.00 54.34 93 ASN A O 1
ATOM 701 N N . GLY A 1 94 ? 0.687 -22.550 -10.246 1.00 63.41 94 GLY A N 1
ATOM 702 C CA . GLY A 1 94 ? -0.501 -22.670 -11.091 1.00 63.41 94 GLY A CA 1
ATOM 703 C C . GLY A 1 94 ? -1.276 -21.351 -11.198 1.00 63.41 94 GLY A C 1
ATOM 704 O O . GLY A 1 94 ? -0.715 -20.267 -11.103 1.00 63.41 94 GLY A O 1
ATOM 705 N N . SER A 1 95 ? -2.593 -21.412 -11.416 1.00 63.75 95 SER A N 1
ATOM 706 C CA . SER A 1 95 ? -3.434 -20.203 -11.403 1.00 63.75 95 SER A CA 1
ATOM 707 C C . SER A 1 95 ? -3.422 -19.518 -10.033 1.00 63.75 95 SER A C 1
ATOM 709 O O . SER A 1 95 ? -3.333 -20.213 -9.023 1.00 63.75 95 SER A O 1
ATOM 711 N N . ASP A 1 96 ? -3.632 -18.195 -10.001 1.00 69.06 96 ASP A N 1
ATOM 712 C CA . ASP A 1 96 ? -3.804 -17.412 -8.767 1.00 69.06 96 ASP A CA 1
ATOM 713 C C . ASP A 1 96 ? -4.581 -18.185 -7.674 1.00 69.06 96 ASP A C 1
ATOM 715 O O . ASP A 1 96 ? -5.698 -18.658 -7.940 1.00 69.06 96 ASP A O 1
ATOM 719 N N . PRO A 1 97 ? -4.054 -18.254 -6.435 1.00 72.81 97 PRO A N 1
ATOM 720 C CA . PRO A 1 97 ? -4.772 -18.811 -5.294 1.00 72.81 97 PRO A CA 1
ATOM 721 C C . PRO A 1 97 ? -6.147 -18.167 -5.139 1.00 72.81 97 PRO A C 1
ATOM 723 O O . PRO A 1 97 ? -6.315 -16.973 -5.404 1.00 72.81 97 PRO A O 1
ATOM 726 N N . GLU A 1 98 ? -7.132 -18.929 -4.661 1.00 80.06 98 GLU A N 1
ATOM 727 C CA . GLU A 1 98 ? -8.517 -18.460 -4.539 1.00 80.06 98 GLU A CA 1
ATOM 728 C C . GLU A 1 98 ? -8.618 -17.123 -3.793 1.00 80.06 98 GLU A C 1
ATOM 730 O O . GLU A 1 98 ? -9.318 -16.215 -4.245 1.00 80.06 98 GLU A O 1
ATOM 735 N N . HIS A 1 99 ? -7.845 -16.973 -2.715 1.00 78.88 99 HIS A N 1
ATOM 736 C CA . HIS A 1 99 ? -7.791 -15.740 -1.944 1.00 78.88 99 HIS A CA 1
ATOM 737 C C . HIS A 1 99 ? -7.236 -14.557 -2.753 1.00 78.88 99 HIS A C 1
ATOM 739 O O . HIS A 1 99 ? -7.842 -13.491 -2.769 1.00 78.88 99 HIS A O 1
ATOM 745 N N . VAL A 1 100 ? -6.148 -14.744 -3.508 1.00 79.06 100 VAL A N 1
ATOM 746 C CA . VAL A 1 100 ? -5.573 -13.692 -4.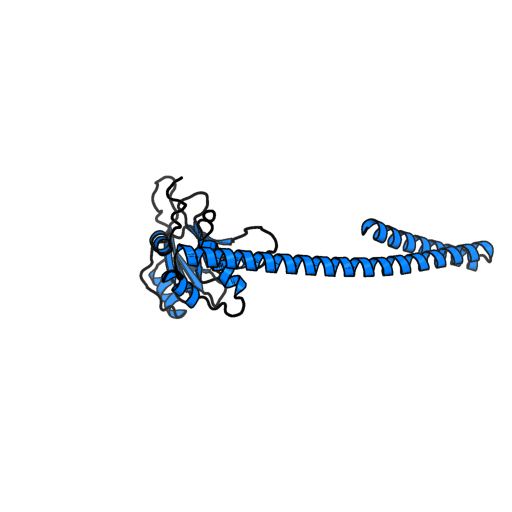365 1.00 79.06 100 VAL A CA 1
ATOM 7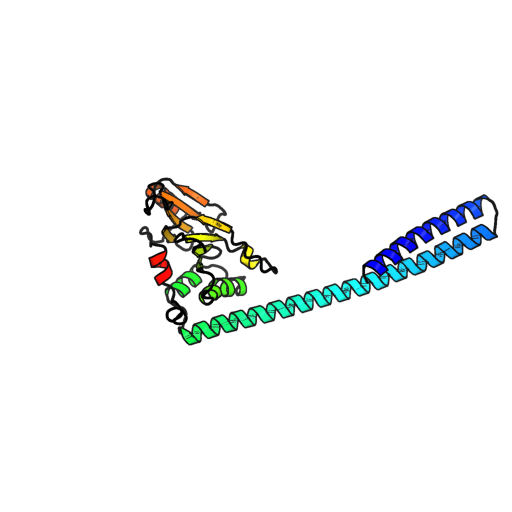47 C C . VAL A 1 100 ? -6.560 -13.275 -5.457 1.00 79.06 100 VAL A C 1
ATOM 749 O O . VAL A 1 100 ? -6.725 -12.081 -5.709 1.00 79.06 100 VAL A O 1
ATOM 752 N N . ARG A 1 101 ? -7.278 -14.228 -6.069 1.00 80.00 101 ARG A N 1
ATOM 753 C CA . ARG A 1 101 ? -8.345 -13.914 -7.039 1.00 80.00 101 ARG A CA 1
ATOM 754 C C . ARG A 1 101 ? -9.465 -13.104 -6.400 1.00 80.00 101 ARG A C 1
ATOM 756 O O . ARG A 1 101 ? -9.945 -12.153 -7.013 1.00 80.00 101 ARG A O 1
ATOM 763 N N . TYR A 1 102 ? -9.865 -13.467 -5.182 1.00 84.06 102 TYR A N 1
ATOM 764 C CA . TYR A 1 102 ? -10.866 -12.728 -4.424 1.00 84.06 102 TYR A CA 1
ATOM 765 C C . TYR A 1 102 ? -10.413 -11.278 -4.190 1.00 84.06 102 TYR A C 1
ATOM 767 O O . TYR A 1 102 ? -11.125 -10.360 -4.590 1.00 84.06 102 TYR A O 1
ATOM 775 N N . LEU A 1 103 ? -9.194 -11.042 -3.694 1.00 85.00 103 LEU A N 1
ATOM 776 C CA . LEU A 1 103 ? -8.656 -9.682 -3.511 1.00 85.00 103 LEU A CA 1
ATOM 777 C C . LEU A 1 103 ? -8.571 -8.896 -4.828 1.00 85.00 103 LEU A C 1
ATOM 779 O O . LEU A 1 103 ? -8.971 -7.730 -4.904 1.00 85.00 103 LEU A O 1
ATOM 783 N N . LYS A 1 104 ? -8.106 -9.552 -5.900 1.00 81.75 104 LYS A N 1
ATOM 784 C CA . LYS A 1 104 ? -8.090 -8.991 -7.256 1.00 81.75 104 LYS A CA 1
ATOM 785 C C . LYS A 1 104 ? -9.501 -8.604 -7.716 1.00 81.75 104 LYS A C 1
ATOM 787 O O . LYS A 1 104 ? -9.604 -7.622 -8.445 1.00 81.75 104 LYS A O 1
ATOM 792 N N . SER A 1 105 ? -10.547 -9.335 -7.323 1.00 82.81 105 SER A N 1
ATOM 793 C CA . SER A 1 105 ? -11.945 -9.047 -7.685 1.00 82.81 105 SER A CA 1
ATOM 794 C C . SER A 1 105 ? -12.545 -7.857 -6.928 1.00 82.81 105 SER A C 1
ATOM 796 O O . SER A 1 105 ? -13.339 -7.119 -7.502 1.00 82.81 105 SER A O 1
ATOM 798 N N . LEU A 1 106 ? -12.126 -7.624 -5.679 1.00 82.19 106 LEU A N 1
ATOM 799 C CA . LEU A 1 106 ? -12.558 -6.464 -4.887 1.00 82.19 106 LEU A CA 1
ATOM 800 C C . LEU A 1 106 ? -11.852 -5.170 -5.319 1.00 82.19 106 LEU A C 1
ATOM 802 O O . LEU A 1 106 ? -12.356 -4.067 -5.119 1.00 82.19 106 LEU A O 1
ATOM 806 N N . THR A 1 107 ? -10.669 -5.303 -5.917 1.00 75.12 107 THR A N 1
ATOM 807 C CA . THR A 1 107 ? -9.824 -4.177 -6.313 1.00 75.12 107 THR A CA 1
ATOM 808 C C . THR A 1 107 ? -10.303 -3.555 -7.631 1.00 75.12 107 THR A C 1
ATOM 810 O O . THR A 1 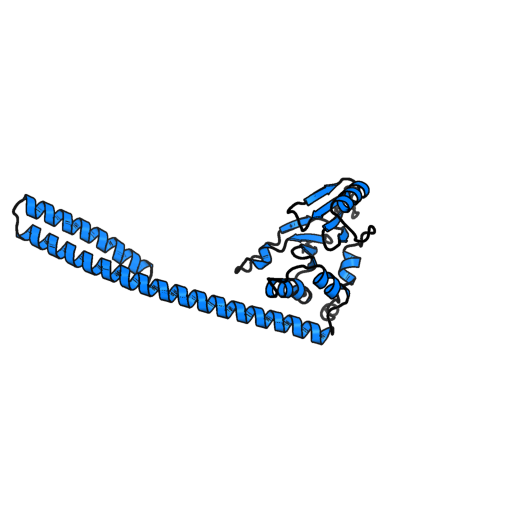107 ? -10.001 -4.056 -8.715 1.00 75.12 107 THR A O 1
ATOM 813 N N . LYS A 1 108 ? -10.993 -2.411 -7.550 1.00 71.00 108 LYS A N 1
ATOM 814 C CA . LYS A 1 108 ? -11.550 -1.655 -8.695 1.00 71.00 108 LYS A CA 1
ATOM 815 C C . LYS A 1 108 ? -10.512 -0.758 -9.397 1.00 71.00 108 LY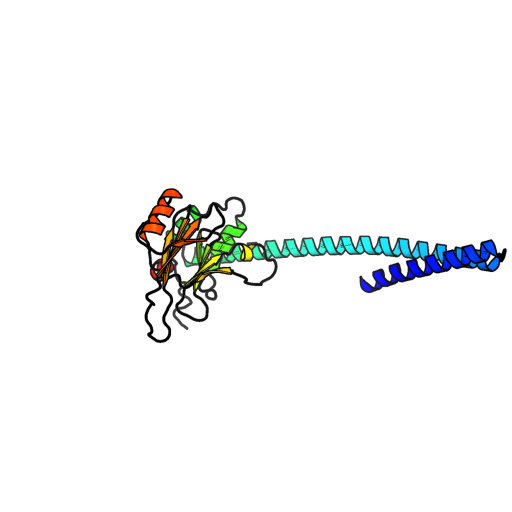S A C 1
ATOM 817 O O . LYS A 1 108 ? -10.748 0.427 -9.608 1.00 71.00 108 LYS A O 1
ATOM 822 N N . ILE A 1 109 ? -9.342 -1.300 -9.747 1.00 65.38 109 ILE A N 1
ATOM 823 C CA . ILE A 1 109 ? -8.317 -0.583 -10.535 1.00 65.38 109 ILE A CA 1
ATOM 824 C C . ILE A 1 109 ? -8.352 -1.078 -11.982 1.00 65.38 109 ILE A C 1
ATOM 826 O O . ILE A 1 109 ? -7.467 -1.811 -12.430 1.00 65.38 109 ILE A O 1
ATO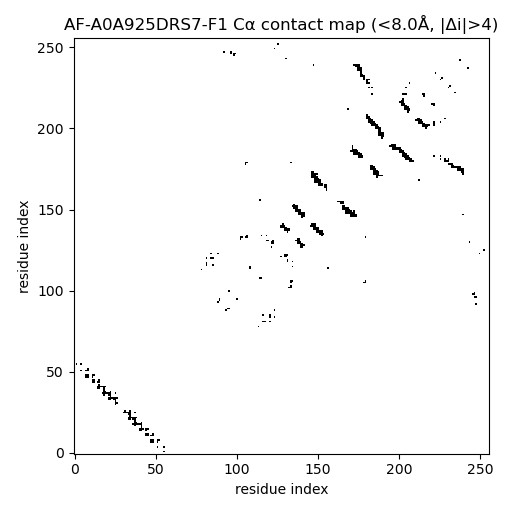M 830 N N . GLU A 1 110 ? -9.394 -0.708 -12.716 1.00 60.34 110 GLU A N 1
ATOM 831 C CA . GLU A 1 110 ? -9.508 -1.070 -14.135 1.00 60.34 110 GLU A CA 1
ATOM 832 C C . GLU A 1 110 ? -8.607 -0.181 -15.009 1.00 60.34 110 GLU A C 1
ATOM 834 O O . GLU A 1 110 ? -7.937 -0.673 -15.915 1.00 60.34 110 GLU A O 1
ATOM 839 N N . ASP A 1 111 ? -8.462 1.098 -14.650 1.00 57.56 111 ASP A N 1
ATOM 840 C CA . ASP A 1 111 ? -7.755 2.093 -15.470 1.00 57.56 111 ASP A CA 1
ATOM 841 C C . ASP A 1 111 ? -6.221 2.074 -15.323 1.00 57.56 111 ASP A C 1
ATOM 843 O O . ASP A 1 111 ? -5.511 2.814 -16.006 1.00 57.56 111 ASP A O 1
ATOM 847 N N . ARG A 1 112 ? -5.673 1.263 -14.405 1.00 64.50 112 ARG A N 1
ATOM 848 C CA . ARG A 1 112 ? -4.220 1.184 -14.141 1.00 64.50 112 ARG A CA 1
ATOM 849 C C . ARG A 1 112 ? -3.749 -0.268 -13.971 1.00 64.50 112 ARG A C 1
ATOM 851 O O . ARG A 1 112 ? -3.323 -0.654 -12.879 1.00 64.50 112 ARG A O 1
ATOM 858 N N . PRO A 1 113 ? -3.764 -1.081 -15.044 1.00 66.06 113 PRO A N 1
ATOM 859 C CA . PRO A 1 113 ? -3.399 -2.500 -14.981 1.00 66.06 113 PRO A CA 1
ATOM 860 C C . PRO A 1 113 ? -1.975 -2.730 -14.457 1.00 66.06 113 PRO A C 1
ATOM 862 O O . PRO A 1 113 ? -1.745 -3.670 -13.700 1.00 66.06 113 PRO A O 1
ATOM 865 N N . PHE A 1 114 ? -1.034 -1.833 -14.770 1.00 66.69 114 PHE A N 1
ATOM 866 C CA . PHE A 1 114 ? 0.335 -1.880 -14.248 1.00 66.69 114 PHE A CA 1
ATOM 867 C C . PHE A 1 114 ? 0.400 -1.736 -12.717 1.00 66.69 114 PHE A C 1
ATOM 869 O O . PHE A 1 114 ? 1.158 -2.445 -12.058 1.00 66.69 114 PHE A O 1
ATOM 876 N N . VAL A 1 115 ? -0.417 -0.847 -12.137 1.00 67.81 115 VAL A N 1
ATOM 877 C CA . VAL A 1 115 ? -0.489 -0.630 -10.680 1.00 67.81 115 VAL A CA 1
ATOM 878 C C . VAL A 1 115 ? -1.028 -1.877 -9.995 1.00 67.81 115 VAL A C 1
ATOM 880 O O . VAL A 1 115 ? -0.438 -2.355 -9.029 1.00 67.81 115 VAL A O 1
ATOM 883 N N . ARG A 1 116 ? -2.099 -2.454 -10.551 1.00 70.44 116 ARG A N 1
ATOM 884 C CA . ARG A 1 116 ? -2.678 -3.708 -10.067 1.00 70.44 116 ARG A CA 1
ATOM 885 C C . ARG A 1 116 ? -1.660 -4.849 -10.124 1.00 70.44 116 ARG A C 1
ATOM 887 O O . ARG A 1 116 ? -1.456 -5.521 -9.118 1.00 70.44 116 ARG A O 1
ATOM 894 N N . LYS A 1 117 ? -0.977 -5.033 -11.259 1.00 70.44 117 LYS A N 1
ATOM 895 C CA . LYS A 1 117 ? 0.072 -6.054 -11.414 1.00 70.44 117 LYS A CA 1
ATOM 896 C C . LYS A 1 117 ? 1.191 -5.873 -10.396 1.00 70.44 117 LYS A C 1
ATOM 898 O O . LYS A 1 117 ? 1.502 -6.809 -9.676 1.00 70.44 117 LYS A O 1
ATOM 903 N N . ARG A 1 118 ? 1.748 -4.667 -10.265 1.00 72.19 118 ARG A N 1
ATOM 904 C CA . ARG A 1 118 ? 2.840 -4.385 -9.322 1.00 72.19 118 ARG A CA 1
ATOM 905 C C . ARG A 1 118 ? 2.426 -4.582 -7.860 1.00 72.19 118 ARG A C 1
ATOM 907 O O . ARG A 1 118 ? 3.220 -5.096 -7.079 1.00 72.19 118 ARG A O 1
ATOM 914 N N . PHE A 1 119 ? 1.198 -4.207 -7.503 1.00 76.56 119 PHE A N 1
ATOM 915 C CA . PHE A 1 119 ? 0.656 -4.411 -6.161 1.00 76.56 119 PHE A CA 1
ATOM 916 C C . PHE A 1 119 ? 0.560 -5.903 -5.813 1.00 76.56 119 PHE A C 1
ATOM 918 O O . PHE A 1 119 ? 0.980 -6.306 -4.738 1.00 76.56 119 PHE A O 1
ATOM 925 N N . PHE A 1 120 ? 0.113 -6.767 -6.726 1.00 75.12 120 PHE A N 1
ATOM 926 C CA . PHE A 1 120 ? 0.068 -8.210 -6.448 1.00 75.12 120 PHE A CA 1
ATOM 927 C C . PHE A 1 120 ? 1.396 -8.944 -6.728 1.00 75.12 120 PHE A C 1
ATOM 929 O O . PHE A 1 120 ? 1.625 -10.003 -6.156 1.00 75.12 120 PHE A O 1
ATOM 936 N N . ALA A 1 121 ? 2.311 -8.375 -7.520 1.00 64.75 121 ALA A N 1
ATOM 937 C CA . ALA A 1 121 ? 3.621 -8.969 -7.822 1.00 64.75 121 ALA A CA 1
ATOM 938 C C . ALA A 1 121 ? 4.552 -9.060 -6.599 1.00 64.75 121 ALA A C 1
ATOM 940 O O . ALA A 1 121 ? 5.426 -9.922 -6.550 1.00 64.75 121 ALA A O 1
ATOM 941 N N . GLY A 1 122 ? 4.350 -8.206 -5.586 1.00 56.94 122 GLY A N 1
ATOM 942 C CA . GLY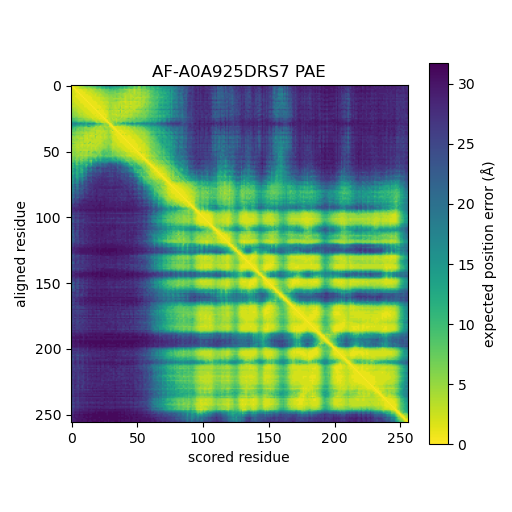 A 1 122 ? 5.108 -8.239 -4.329 1.00 56.94 122 GLY A CA 1
ATOM 943 C C . GLY A 1 122 ? 4.863 -9.479 -3.458 1.00 56.94 122 GLY A C 1
ATOM 944 O O . GLY A 1 122 ? 5.527 -9.621 -2.440 1.00 56.94 122 GLY A O 1
ATOM 945 N N . LEU A 1 123 ? 3.950 -10.375 -3.853 1.00 55.75 123 LEU A N 1
ATOM 946 C CA . LEU A 1 123 ? 3.759 -11.688 -3.225 1.00 55.75 123 LEU A CA 1
ATOM 947 C C . LEU A 1 123 ? 4.954 -12.638 -3.422 1.00 55.75 123 LEU A C 1
ATOM 949 O O . LEU A 1 123 ? 5.051 -13.632 -2.715 1.00 55.75 123 LEU A O 1
ATOM 953 N N . ASN A 1 124 ? 5.851 -12.333 -4.370 1.00 44.47 124 ASN A N 1
ATOM 954 C CA . ASN A 1 124 ? 6.927 -13.225 -4.811 1.00 44.47 124 ASN A CA 1
ATOM 955 C C . ASN A 1 124 ? 8.345 -12.733 -4.445 1.00 44.47 124 ASN A C 1
ATOM 957 O O . ASN A 1 124 ? 9.335 -13.229 -4.974 1.00 44.47 124 ASN A O 1
ATOM 961 N N . VAL A 1 125 ? 8.472 -11.715 -3.585 1.00 44.34 125 VAL A N 1
ATOM 962 C CA . VAL A 1 125 ? 9.780 -11.201 -3.145 1.00 44.34 125 VAL A CA 1
ATOM 963 C C . VAL A 1 125 ? 9.916 -11.470 -1.651 1.00 44.34 125 VAL A C 1
ATOM 965 O O . VAL A 1 125 ? 9.322 -10.762 -0.840 1.00 44.34 125 VAL A O 1
ATOM 968 N N . SER A 1 126 ? 10.712 -12.485 -1.303 1.00 38.94 126 SER A N 1
ATOM 969 C CA . SER A 1 126 ? 10.954 -13.012 0.055 1.00 38.94 126 SER A CA 1
ATOM 970 C C . SER A 1 126 ? 11.417 -11.986 1.105 1.00 38.94 126 SER A C 1
ATOM 972 O O . SER A 1 126 ? 11.561 -12.312 2.277 1.00 38.94 126 SER A O 1
ATOM 974 N N . LEU A 1 127 ? 11.642 -10.730 0.717 1.00 42.25 127 LEU A N 1
ATOM 975 C CA . LEU A 1 127 ? 12.301 -9.723 1.544 1.00 42.25 127 LEU A CA 1
ATOM 976 C C . LEU A 1 127 ? 11.353 -8.786 2.301 1.00 42.25 127 LEU A C 1
ATOM 978 O O . LEU A 1 127 ? 11.783 -8.190 3.285 1.00 42.25 127 LEU A O 1
ATOM 982 N N . ASN A 1 128 ? 10.084 -8.645 1.896 1.00 53.00 128 ASN A N 1
ATOM 983 C CA . ASN A 1 128 ? 9.289 -7.496 2.360 1.00 53.00 128 ASN A CA 1
ATOM 984 C C . ASN A 1 128 ? 8.156 -7.810 3.334 1.00 53.00 128 ASN A C 1
ATOM 986 O O . ASN A 1 128 ? 7.532 -6.861 3.811 1.00 53.00 128 ASN A O 1
ATOM 990 N N . ASN A 1 129 ? 7.923 -9.083 3.692 1.00 70.88 129 ASN A N 1
ATOM 991 C CA . ASN A 1 129 ? 7.033 -9.416 4.812 1.00 70.88 129 ASN A CA 1
ATOM 992 C C . ASN A 1 129 ? 5.636 -8.759 4.660 1.00 70.88 129 ASN A C 1
ATOM 994 O O . ASN A 1 129 ? 5.026 -8.296 5.625 1.00 70.88 129 ASN A O 1
ATOM 998 N N . ARG A 1 130 ? 5.176 -8.634 3.408 1.00 77.94 130 ARG A N 1
ATOM 999 C CA . ARG A 1 130 ? 4.106 -7.729 2.982 1.00 77.94 130 ARG A CA 1
ATOM 1000 C C . ARG A 1 130 ? 3.037 -8.493 2.211 1.00 77.94 130 ARG A C 1
ATOM 1002 O O . ARG A 1 130 ? 3.323 -9.158 1.219 1.00 77.94 130 ARG A O 1
ATOM 1009 N N . PHE A 1 131 ? 1.795 -8.334 2.645 1.00 81.69 131 PHE A N 1
ATOM 1010 C CA . PHE A 1 131 ? 0.630 -9.080 2.198 1.00 81.69 131 PHE A CA 1
ATOM 1011 C C . PHE A 1 131 ? -0.423 -8.097 1.666 1.00 81.69 131 PHE A C 1
ATOM 1013 O O . PHE A 1 131 ? -0.954 -7.291 2.434 1.00 81.69 131 PHE A O 1
ATOM 1020 N N . PRO A 1 132 ? -0.718 -8.106 0.354 1.00 83.88 132 PRO A N 1
ATOM 1021 C CA . PRO A 1 132 ? -1.701 -7.206 -0.240 1.00 83.88 132 PRO A CA 1
ATOM 1022 C C . PRO A 1 132 ? -3.072 -7.470 0.376 1.00 83.88 132 PRO A C 1
ATOM 1024 O O . PRO A 1 132 ? -3.403 -8.631 0.581 1.00 83.88 132 PRO A O 1
ATOM 1027 N N . LEU A 1 133 ? -3.856 -6.425 0.650 1.00 87.06 133 LEU A N 1
ATOM 1028 C CA . LEU A 1 133 ? -5.231 -6.536 1.145 1.00 87.06 133 LEU A CA 1
ATOM 1029 C C . LEU A 1 133 ? -6.205 -6.068 0.058 1.00 87.06 133 LEU A C 1
ATOM 1031 O O . LEU A 1 133 ? -6.608 -6.850 -0.797 1.00 87.06 133 LEU A O 1
ATOM 1035 N N . ILE A 1 134 ? -6.512 -4.776 0.016 1.00 85.62 134 ILE A N 1
ATOM 1036 C CA . ILE A 1 134 ? -7.255 -4.133 -1.071 1.00 85.62 134 ILE A CA 1
ATOM 1037 C C . ILE A 1 134 ? -6.531 -2.841 -1.367 1.00 85.62 134 ILE A C 1
ATOM 1039 O O . ILE A 1 134 ? -6.279 -2.057 -0.455 1.00 85.62 134 ILE A O 1
ATOM 1043 N N . PHE A 1 135 ? -6.187 -2.622 -2.633 1.00 80.44 135 PHE A N 1
ATOM 1044 C CA . PHE A 1 135 ? -5.437 -1.436 -3.017 1.00 80.44 135 PHE A CA 1
ATOM 1045 C C . PHE A 1 135 ? -6.126 -0.142 -2.534 1.00 80.44 135 PHE A C 1
ATOM 1047 O O . PHE A 1 135 ? -7.335 -0.005 -2.735 1.00 80.44 135 PHE A O 1
ATOM 1054 N N . PRO A 1 136 ? -5.371 0.823 -1.972 1.00 81.81 136 PRO A N 1
ATOM 1055 C CA . PRO A 1 136 ? -3.903 0.872 -1.881 1.00 81.81 136 PRO A CA 1
ATOM 1056 C C . PRO A 1 136 ? -3.300 0.222 -0.626 1.00 81.81 136 PRO A C 1
ATOM 1058 O O . PRO A 1 136 ? -2.106 0.370 -0.383 1.00 81.81 136 PRO A O 1
ATOM 1061 N N . TYR A 1 137 ? -4.087 -0.494 0.171 1.00 87.38 137 TYR A N 1
ATOM 1062 C CA . TYR A 1 137 ? -3.676 -0.965 1.487 1.00 87.38 137 TYR A CA 1
ATOM 1063 C C . TYR A 1 137 ? -3.106 -2.382 1.490 1.00 87.38 137 TYR A C 1
ATOM 1065 O O . TYR A 1 137 ? -3.673 -3.312 0.908 1.00 87.38 137 TYR A O 1
ATOM 1073 N N . ALA A 1 138 ? -2.015 -2.565 2.225 1.00 87.19 138 ALA A N 1
ATOM 1074 C CA . ALA A 1 138 ? -1.411 -3.865 2.494 1.00 87.19 138 ALA A CA 1
ATOM 1075 C C . ALA A 1 138 ? -1.127 -4.029 3.991 1.00 87.19 138 ALA A C 1
ATOM 1077 O O . ALA A 1 138 ? -1.054 -3.052 4.735 1.00 87.19 138 ALA A O 1
ATOM 1078 N N . ILE A 1 139 ? -0.968 -5.275 4.427 1.00 87.81 139 ILE A N 1
ATOM 1079 C CA . ILE A 1 139 ? -0.447 -5.605 5.750 1.00 87.81 139 ILE A CA 1
ATOM 1080 C C . ILE A 1 139 ? 1.049 -5.860 5.621 1.00 87.81 139 ILE A C 1
ATOM 1082 O O . ILE A 1 139 ? 1.464 -6.680 4.809 1.00 87.81 139 ILE A O 1
ATOM 1086 N N . GLN A 1 140 ? 1.859 -5.179 6.419 1.00 84.81 140 GLN A N 1
ATOM 1087 C CA . GLN A 1 140 ? 3.306 -5.353 6.447 1.00 84.81 140 GLN A CA 1
ATOM 1088 C C . GLN A 1 140 ? 3.747 -5.768 7.849 1.00 84.81 140 GLN A C 1
ATOM 1090 O O . GLN A 1 140 ? 3.339 -5.160 8.835 1.00 84.81 140 GLN A O 1
ATOM 1095 N N . ASN A 1 141 ? 4.587 -6.794 7.948 1.00 78.50 141 ASN A N 1
ATOM 1096 C CA . ASN A 1 141 ? 5.277 -7.128 9.186 1.00 78.50 141 ASN A CA 1
ATOM 1097 C C . ASN A 1 141 ? 6.488 -6.195 9.341 1.00 78.50 141 ASN A C 1
ATOM 1099 O O . ASN A 1 141 ? 7.318 -6.085 8.432 1.00 78.50 141 ASN A O 1
ATOM 1103 N N . SER A 1 142 ? 6.569 -5.485 10.467 1.00 63.56 142 SER A N 1
ATOM 1104 C CA . SER A 1 142 ? 7.680 -4.570 10.722 1.00 63.56 142 SER A CA 1
ATOM 1105 C C . SER A 1 142 ? 8.995 -5.346 10.875 1.00 63.56 142 SER A C 1
ATOM 1107 O O . SER A 1 142 ? 9.054 -6.381 11.530 1.00 63.56 142 SER A O 1
ATOM 1109 N N . SER A 1 143 ? 10.093 -4.843 10.305 1.00 53.44 143 SER A N 1
ATOM 1110 C CA . SER A 1 143 ? 11.396 -5.534 10.318 1.00 53.44 143 SER A CA 1
ATOM 1111 C C . SER A 1 143 ? 12.015 -5.743 11.715 1.00 53.44 143 SER A C 1
ATOM 1113 O O . SER A 1 143 ? 13.107 -6.297 11.805 1.00 53.44 143 SER A O 1
ATOM 1115 N N . PHE A 1 144 ? 11.364 -5.294 12.795 1.00 45.03 144 PHE A N 1
ATOM 1116 C CA . PHE A 1 144 ? 11.906 -5.286 14.158 1.00 45.03 144 PHE A CA 1
ATOM 1117 C C . PHE A 1 144 ? 10.980 -5.897 15.228 1.00 45.03 144 PHE A C 1
ATOM 1119 O O . PHE A 1 144 ? 11.287 -5.775 16.413 1.00 45.03 144 PHE A O 1
ATOM 1126 N N . GLY A 1 145 ? 9.891 -6.584 14.862 1.00 52.38 145 GLY A N 1
ATOM 1127 C CA . GLY A 1 145 ? 8.998 -7.206 15.848 1.00 52.38 145 GLY A CA 1
ATOM 1128 C C . GLY A 1 145 ? 7.975 -8.174 15.257 1.00 52.38 145 GLY A C 1
ATOM 1129 O O . GLY A 1 145 ? 7.948 -8.409 14.057 1.00 52.38 145 GLY A O 1
ATOM 1130 N N . SER A 1 146 ? 7.122 -8.730 16.119 1.00 55.66 146 SER A N 1
ATOM 1131 C CA . SER A 1 146 ? 5.928 -9.519 15.763 1.00 55.66 146 SER A CA 1
ATOM 1132 C C . SER A 1 146 ? 4.722 -8.649 15.382 1.00 55.66 146 SER A C 1
ATOM 1134 O O . SER A 1 146 ? 3.599 -9.141 15.306 1.00 55.66 146 SER A O 1
ATOM 1136 N N . ASP A 1 147 ? 4.942 -7.350 15.185 1.00 74.69 147 ASP A N 1
ATOM 1137 C CA . ASP A 1 147 ? 3.877 -6.373 15.021 1.00 74.69 147 ASP A CA 1
ATOM 1138 C C . ASP A 1 147 ? 3.609 -6.118 13.538 1.00 74.69 147 ASP A C 1
ATOM 1140 O O . ASP A 1 147 ? 4.494 -5.721 12.766 1.00 74.69 147 ASP A O 1
ATOM 1144 N N . PHE A 1 148 ? 2.352 -6.322 13.152 1.00 85.50 148 PHE A N 1
ATOM 1145 C CA . PHE A 1 148 ? 1.865 -6.036 11.812 1.00 85.50 148 PHE A CA 1
ATOM 1146 C C . PHE A 1 148 ? 1.295 -4.621 11.732 1.00 85.50 148 PHE A C 1
ATOM 1148 O O . PHE A 1 148 ? 0.671 -4.121 12.670 1.00 85.50 148 PHE A O 1
ATOM 1155 N N . ALA A 1 149 ? 1.478 -3.974 10.589 1.00 87.94 149 ALA A N 1
ATOM 1156 C CA . ALA A 1 149 ? 0.960 -2.647 10.307 1.00 87.94 149 ALA A CA 1
ATOM 1157 C C . ALA A 1 149 ? 0.103 -2.655 9.040 1.00 87.94 149 ALA A C 1
ATOM 1159 O O . ALA A 1 149 ? 0.426 -3.334 8.065 1.00 87.94 149 ALA A O 1
ATOM 1160 N N . LEU A 1 150 ? -0.970 -1.862 9.040 1.00 89.56 150 LEU A N 1
ATOM 1161 C CA . LEU A 1 150 ? -1.638 -1.457 7.810 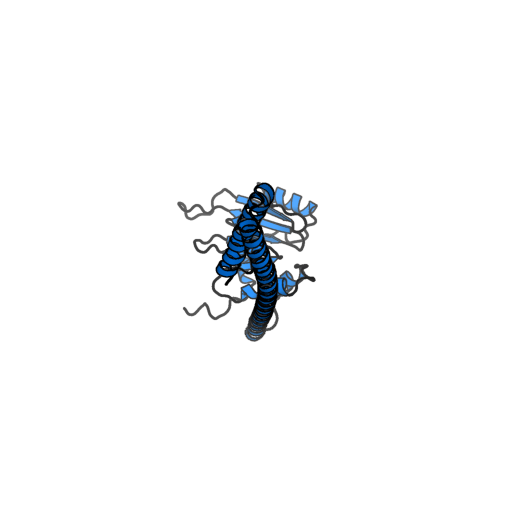1.00 89.56 150 LEU A CA 1
ATOM 1162 C C . LEU A 1 150 ? -0.817 -0.333 7.177 1.00 89.56 150 LEU A C 1
ATOM 1164 O O . LEU A 1 150 ? -0.608 0.704 7.811 1.00 89.56 150 LEU A O 1
ATOM 1168 N N . VAL A 1 151 ? -0.403 -0.518 5.929 1.00 87.00 151 VAL A N 1
ATOM 1169 C CA . VAL A 1 151 ? 0.360 0.471 5.159 1.00 87.00 151 VAL A CA 1
ATOM 1170 C C . VAL A 1 151 ? -0.430 0.962 3.956 1.00 87.00 151 VAL A C 1
ATOM 1172 O O . VAL A 1 151 ? -1.169 0.194 3.337 1.00 87.00 151 VAL A O 1
ATOM 1175 N N . ASP A 1 152 ? -0.266 2.241 3.624 1.00 85.19 152 ASP A N 1
ATOM 1176 C CA . ASP A 1 152 ? -0.769 2.837 2.385 1.00 85.19 152 ASP A CA 1
ATOM 1177 C C . ASP A 1 152 ? 0.347 2.840 1.329 1.00 85.19 152 ASP A C 1
ATOM 1179 O O . ASP A 1 152 ? 1.410 3.443 1.510 1.00 85.19 152 ASP A O 1
ATOM 1183 N N . GLU A 1 153 ? 0.111 2.153 0.212 1.00 78.88 153 GLU A N 1
ATOM 1184 C CA . GLU A 1 153 ? 1.072 2.015 -0.884 1.00 78.88 153 GLU A CA 1
ATOM 1185 C C . GLU A 1 153 ? 0.822 2.954 -2.064 1.00 78.88 153 GLU A C 1
ATOM 1187 O O . GLU A 1 153 ? 1.459 2.820 -3.115 1.00 78.88 153 GLU A O 1
ATOM 1192 N N . THR A 1 154 ? -0.055 3.945 -1.914 1.00 75.88 154 THR A N 1
ATOM 1193 C CA . THR A 1 154 ? -0.311 4.925 -2.977 1.00 75.88 154 THR A CA 1
ATOM 1194 C C . THR A 1 154 ? 0.993 5.625 -3.397 1.00 75.88 154 THR A C 1
ATOM 1196 O O . THR A 1 154 ? 1.256 5.796 -4.589 1.00 75.88 154 THR A O 1
ATOM 1199 N N . ALA A 1 155 ? 1.877 5.930 -2.436 1.00 62.22 155 ALA A N 1
ATOM 1200 C CA . ALA A 1 155 ? 3.183 6.555 -2.677 1.00 62.22 155 ALA A CA 1
ATOM 1201 C C . ALA A 1 155 ? 4.217 5.622 -3.341 1.00 62.22 155 ALA A C 1
ATOM 1203 O O . ALA A 1 155 ? 5.067 6.089 -4.104 1.00 62.22 155 ALA A O 1
ATOM 1204 N N . PHE A 1 156 ? 4.129 4.304 -3.115 1.00 59.38 156 PHE A N 1
ATOM 1205 C CA . PHE A 1 156 ? 5.017 3.308 -3.733 1.00 59.38 156 PHE A CA 1
ATOM 1206 C C . PHE A 1 156 ? 4.851 3.265 -5.265 1.00 59.38 156 PHE A C 1
ATOM 1208 O O . PHE A 1 156 ? 5.744 2.824 -6.000 1.00 59.38 156 PHE A O 1
ATOM 1215 N N . MET A 1 157 ? 3.712 3.752 -5.763 1.00 56.09 157 MET A N 1
ATOM 1216 C CA . MET A 1 157 ? 3.350 3.734 -7.178 1.00 56.09 157 MET A CA 1
ATOM 1217 C C . MET A 1 157 ? 3.775 4.989 -7.947 1.00 56.09 157 MET A C 1
ATOM 1219 O O . MET A 1 157 ? 4.070 4.868 -9.136 1.00 56.09 157 MET A O 1
ATOM 1223 N N . ASP A 1 158 ? 3.870 6.153 -7.295 1.00 48.47 158 ASP A N 1
ATOM 1224 C CA . ASP A 1 158 ? 4.179 7.433 -7.960 1.00 48.47 158 ASP A CA 1
ATOM 1225 C C . ASP A 1 158 ? 5.687 7.732 -8.062 1.00 48.47 158 ASP A C 1
ATOM 1227 O O . ASP A 1 158 ? 6.142 8.524 -8.895 1.00 48.47 158 ASP A O 1
ATOM 1231 N N . SER A 1 159 ? 6.514 7.079 -7.243 1.00 40.88 159 SER A N 1
ATOM 1232 C CA . SER A 1 159 ? 7.942 7.367 -7.191 1.00 40.88 159 SER A CA 1
ATOM 1233 C C . SER A 1 159 ? 8.733 6.625 -8.284 1.00 40.88 159 SER A C 1
ATOM 1235 O O . SER A 1 159 ? 8.922 5.408 -8.297 1.00 40.88 159 SER A O 1
ATOM 1237 N N . ARG A 1 160 ? 9.307 7.394 -9.222 1.00 47.78 160 ARG A N 1
ATOM 1238 C CA . ARG A 1 160 ? 10.445 6.927 -10.045 1.00 47.78 160 ARG A CA 1
ATOM 1239 C C . ARG A 1 160 ? 11.680 6.617 -9.181 1.00 47.78 160 ARG A C 1
ATOM 1241 O O . ARG A 1 160 ? 12.576 5.913 -9.646 1.00 47.78 160 ARG A O 1
ATOM 1248 N N . SER A 1 161 ? 11.721 7.130 -7.950 1.00 38.91 161 SER A N 1
ATOM 1249 C CA . SER A 1 161 ? 12.751 6.897 -6.940 1.00 38.91 161 SER A CA 1
ATOM 1250 C C . SER A 1 161 ? 12.415 5.691 -6.059 1.00 38.91 161 SER A C 1
ATOM 1252 O O . SER A 1 161 ? 11.329 5.596 -5.509 1.00 38.91 161 SER A O 1
ATOM 1254 N N . GLN A 1 162 ? 13.392 4.807 -5.850 1.00 40.25 162 GLN A N 1
ATOM 1255 C CA . GLN A 1 162 ? 13.334 3.646 -4.946 1.00 40.25 162 GLN A CA 1
ATOM 1256 C C . GLN A 1 162 ? 13.196 3.998 -3.447 1.00 40.25 162 GLN A C 1
ATOM 1258 O O . GLN A 1 162 ? 13.584 3.208 -2.594 1.00 40.25 162 GLN A O 1
ATOM 1263 N N . LYS A 1 163 ? 12.699 5.186 -3.081 1.00 41.16 163 LYS A N 1
ATOM 1264 C CA . LYS A 1 163 ? 12.402 5.453 -1.671 1.00 41.16 163 LYS A CA 1
ATOM 1265 C C . LYS A 1 163 ? 11.096 4.750 -1.326 1.00 41.16 163 LYS A C 1
ATOM 1267 O O . LYS A 1 163 ? 10.021 5.240 -1.662 1.00 41.16 163 LYS A O 1
ATOM 1272 N N . GLU A 1 164 ? 11.240 3.602 -0.678 1.00 51.84 164 GLU A N 1
ATOM 1273 C CA . GLU A 1 164 ? 10.199 2.841 0.011 1.00 51.84 164 GLU A CA 1
ATOM 1274 C C . GLU A 1 164 ? 9.648 3.652 1.195 1.00 51.84 164 GLU A C 1
ATOM 1276 O O . GLU A 1 164 ? 9.892 3.343 2.353 1.00 51.84 164 GLU A O 1
ATOM 1281 N N . ASN A 1 165 ? 8.946 4.749 0.917 1.00 49.06 165 ASN A N 1
ATOM 1282 C CA . ASN A 1 165 ? 8.142 5.426 1.930 1.00 49.06 165 ASN A CA 1
ATOM 1283 C C . ASN A 1 165 ? 6.725 4.848 1.863 1.00 49.06 165 ASN A C 1
ATOM 1285 O O . ASN A 1 165 ? 5.815 5.484 1.336 1.00 49.06 165 ASN A O 1
ATOM 1289 N N . THR A 1 166 ? 6.554 3.616 2.339 1.00 62.03 166 THR A N 1
ATOM 1290 C CA . THR A 1 166 ? 5.243 3.143 2.793 1.00 62.03 166 THR A CA 1
ATOM 1291 C C . THR A 1 166 ? 4.921 3.866 4.095 1.00 62.03 166 THR A C 1
ATOM 1293 O O . THR A 1 166 ? 5.727 3.868 5.026 1.00 62.03 166 THR A O 1
ATOM 1296 N N . GLU A 1 167 ? 3.771 4.534 4.153 1.00 71.00 167 GLU A N 1
ATOM 1297 C CA . GLU A 1 167 ? 3.320 5.189 5.379 1.00 71.00 167 GLU A CA 1
ATOM 1298 C C . GLU A 1 167 ? 2.491 4.197 6.197 1.00 71.00 167 GLU A C 1
ATOM 1300 O O . GLU A 1 167 ? 1.538 3.597 5.692 1.00 71.00 167 GLU A O 1
ATOM 1305 N N . ASN A 1 168 ? 2.868 4.012 7.463 1.00 78.94 168 ASN A N 1
ATOM 1306 C CA . ASN A 1 168 ? 2.090 3.214 8.402 1.00 78.94 168 ASN A CA 1
ATOM 1307 C C . ASN A 1 168 ? 0.805 3.972 8.750 1.00 78.94 168 ASN A C 1
ATOM 1309 O O . ASN A 1 168 ? 0.852 5.008 9.410 1.00 78.94 168 ASN A O 1
ATOM 1313 N N . VAL A 1 169 ? -0.337 3.430 8.335 1.00 85.75 169 VAL A N 1
ATOM 1314 C CA . VAL A 1 169 ? -1.669 3.975 8.630 1.00 85.75 169 VAL A CA 1
ATOM 1315 C C . VAL A 1 169 ? -2.111 3.550 10.027 1.00 85.75 169 VAL A C 1
ATOM 1317 O O . VAL A 1 169 ? -2.619 4.361 10.798 1.00 85.75 169 VAL A O 1
ATOM 1320 N N . VAL A 1 170 ? -1.909 2.271 10.361 1.00 87.88 170 VAL A N 1
ATOM 1321 C CA . VAL A 1 170 ? -2.247 1.689 11.667 1.00 87.88 170 VAL A CA 1
ATOM 1322 C C . VAL A 1 170 ? -1.155 0.707 12.074 1.00 87.88 170 VAL A C 1
ATOM 1324 O O . VAL A 1 170 ? -0.803 -0.173 11.297 1.00 87.88 170 VAL A O 1
ATOM 1327 N N . LEU A 1 171 ? -0.637 0.845 13.293 1.00 87.38 171 LEU A N 1
ATOM 1328 C CA . LEU A 1 171 ? 0.363 -0.056 13.877 1.00 87.38 171 LEU A CA 1
ATOM 1329 C C . LEU A 1 171 ? -0.297 -1.119 14.766 1.00 87.38 171 LEU A C 1
ATOM 1331 O O . LEU A 1 171 ? -1.426 -0.933 15.224 1.00 87.38 171 LEU A O 1
ATOM 1335 N N . ASN A 1 172 ? 0.440 -2.193 15.057 1.00 87.25 172 ASN A N 1
ATOM 1336 C CA . ASN A 1 172 ? 0.054 -3.256 15.992 1.00 87.25 172 ASN A CA 1
ATOM 1337 C C . ASN A 1 172 ? -1.291 -3.914 15.639 1.00 87.25 172 ASN A C 1
ATOM 1339 O O . ASN A 1 172 ? -2.106 -4.218 16.515 1.00 87.25 172 ASN A O 1
ATOM 1343 N N . VAL A 1 173 ? -1.558 -4.086 14.344 1.00 90.25 173 VAL A N 1
ATOM 1344 C CA . VAL A 1 173 ? -2.741 -4.772 13.827 1.00 90.25 173 VAL A CA 1
ATOM 1345 C C . VAL A 1 173 ? -2.646 -6.244 14.204 1.00 90.25 173 VA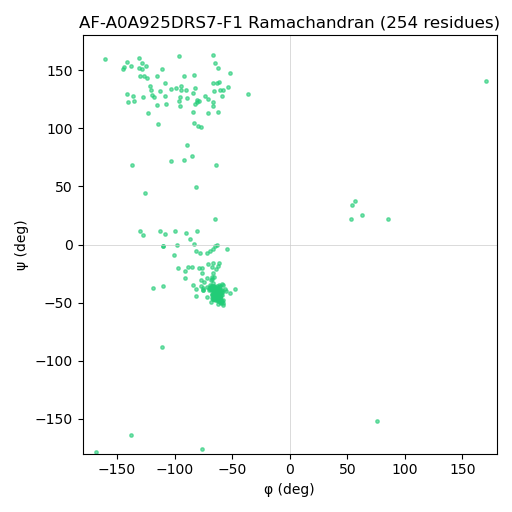L A C 1
ATOM 1347 O O . VAL A 1 173 ? -1.695 -6.929 13.850 1.00 90.25 173 VAL A O 1
ATOM 1350 N N . THR A 1 174 ? -3.657 -6.735 14.911 1.00 90.38 174 THR A N 1
ATOM 1351 C CA . THR A 1 174 ? -3.732 -8.139 15.344 1.00 90.38 174 THR A CA 1
ATOM 1352 C C . THR A 1 174 ? -4.811 -8.902 14.600 1.00 90.38 174 THR A C 1
ATOM 1354 O O . THR A 1 174 ? -4.641 -10.082 14.315 1.00 90.38 174 THR A O 1
ATOM 1357 N N . HIS A 1 175 ? -5.926 -8.237 14.289 1.00 93.50 175 HIS A N 1
ATOM 1358 C CA . HIS A 1 175 ? -7.025 -8.839 13.550 1.00 93.50 175 HIS A CA 1
ATOM 1359 C C . HIS A 1 175 ? -7.571 -7.877 12.505 1.00 93.50 175 HIS A C 1
ATOM 1361 O O . HIS A 1 175 ? -7.502 -6.653 12.671 1.00 93.50 175 HIS A O 1
ATOM 1367 N N . LEU A 1 176 ? -8.154 -8.448 11.457 1.00 94.31 176 LEU A N 1
ATOM 1368 C CA . LEU A 1 176 ? -8.746 -7.710 10.357 1.00 94.31 176 LEU A CA 1
ATOM 1369 C C . LEU A 1 176 ? -10.002 -8.392 9.807 1.00 94.31 176 LEU A C 1
ATOM 1371 O O . LEU A 1 176 ? -10.157 -9.613 9.857 1.00 94.31 176 LEU A O 1
ATOM 1375 N N . ALA A 1 177 ? -10.883 -7.573 9.250 1.00 93.94 177 ALA A N 1
ATOM 1376 C CA . ALA A 1 177 ? -11.993 -7.978 8.399 1.00 93.94 177 ALA A CA 1
ATOM 1377 C C . ALA A 1 177 ? -12.188 -6.902 7.323 1.00 93.94 177 ALA A C 1
ATOM 1379 O O . ALA A 1 177 ? -11.834 -5.744 7.535 1.00 93.94 177 ALA A O 1
ATOM 1380 N N . PHE A 1 178 ? -12.685 -7.263 6.144 1.00 92.44 178 PHE A N 1
ATOM 1381 C CA . PHE A 1 178 ? -12.826 -6.308 5.046 1.00 92.44 178 PHE A CA 1
ATOM 1382 C C . PHE A 1 178 ? -13.831 -6.781 3.996 1.00 92.44 178 PHE A C 1
ATOM 1384 O O . PHE A 1 178 ? -14.128 -7.973 3.877 1.00 92.44 178 PHE A O 1
ATOM 1391 N N . ASP A 1 179 ? -14.323 -5.829 3.211 1.00 90.25 179 ASP A N 1
ATOM 1392 C CA . ASP A 1 179 ? -15.110 -6.048 1.999 1.00 90.25 179 ASP A CA 1
ATOM 1393 C C . ASP A 1 179 ? -14.655 -5.083 0.892 1.00 90.25 179 ASP A C 1
ATOM 1395 O O . ASP A 1 179 ? -13.579 -4.507 0.977 1.00 90.25 179 ASP A O 1
ATOM 1399 N N . GLU A 1 180 ? -15.447 -4.897 -0.165 1.00 86.56 180 GLU A N 1
ATOM 1400 C CA . GLU A 1 180 ? -15.122 -3.964 -1.255 1.00 86.56 180 GLU A CA 1
ATOM 1401 C C . GLU A 1 180 ? -15.179 -2.468 -0.884 1.00 86.56 180 GLU A C 1
ATOM 1403 O O . GLU A 1 180 ? -14.865 -1.636 -1.735 1.00 86.56 180 GLU A O 1
ATOM 1408 N N . ASN A 1 181 ? -15.612 -2.106 0.330 1.00 86.94 181 ASN A N 1
ATOM 1409 C CA . ASN A 1 181 ? -15.863 -0.723 0.744 1.00 86.94 181 ASN A CA 1
ATOM 1410 C C . ASN A 1 181 ? -14.987 -0.279 1.920 1.00 86.94 181 ASN A C 1
ATOM 1412 O O . ASN A 1 181 ? -14.585 0.891 1.958 1.00 86.94 181 ASN A O 1
ATOM 1416 N N . VAL A 1 182 ? -14.733 -1.172 2.883 1.00 91.44 182 VAL A N 1
ATOM 1417 C CA . VAL A 1 182 ? -14.031 -0.834 4.127 1.00 91.44 182 VAL A CA 1
ATOM 1418 C C . VAL A 1 182 ? -13.071 -1.921 4.608 1.00 91.44 182 VAL A C 1
ATOM 1420 O O . VAL A 1 182 ? -13.240 -3.110 4.332 1.00 91.44 182 VAL A O 1
ATOM 1423 N N . ILE A 1 183 ? -12.095 -1.493 5.412 1.00 93.31 183 ILE A N 1
ATOM 1424 C CA . ILE A 1 183 ? -11.249 -2.352 6.248 1.00 93.31 183 ILE A CA 1
ATOM 1425 C C . ILE A 1 183 ? -11.575 -2.068 7.707 1.00 93.31 183 ILE A C 1
ATOM 1427 O O . ILE A 1 183 ? -11.602 -0.916 8.144 1.00 93.31 183 ILE A O 1
ATOM 1431 N N . LEU A 1 184 ? -11.776 -3.136 8.460 1.00 95.81 184 LEU A N 1
ATOM 1432 C CA . LEU A 1 184 ? -11.977 -3.148 9.894 1.00 95.81 184 LEU A CA 1
ATOM 1433 C C . LEU A 1 184 ? -10.723 -3.729 10.539 1.00 95.81 184 LEU A C 1
ATOM 1435 O O . LEU A 1 184 ? -10.280 -4.813 10.163 1.00 95.81 184 LEU A O 1
ATOM 1439 N N . LEU A 1 185 ? -10.154 -3.025 11.513 1.00 95.12 185 LEU A N 1
ATOM 1440 C CA . LEU A 1 185 ? -8.930 -3.445 12.190 1.00 95.12 185 LEU A CA 1
ATOM 1441 C C . LEU A 1 185 ? -9.113 -3.466 13.698 1.00 95.12 185 LEU A C 1
ATOM 1443 O O . LEU A 1 185 ? -9.754 -2.588 14.278 1.00 95.12 185 LEU A O 1
ATOM 1447 N N . LYS A 1 186 ? -8.449 -4.429 14.328 1.00 94.12 186 LYS A N 1
ATOM 1448 C CA . LYS A 1 186 ? -8.253 -4.497 15.772 1.00 94.12 186 LYS A CA 1
ATOM 1449 C C . LYS A 1 186 ? -6.767 -4.434 16.073 1.00 94.12 186 LYS A C 1
ATOM 1451 O O . LYS A 1 186 ? -5.995 -5.248 15.559 1.00 94.12 186 LYS A O 1
ATOM 1456 N N . THR A 1 187 ? -6.372 -3.514 16.941 1.00 91.31 187 THR A N 1
ATOM 1457 C CA . THR A 1 187 ? -4.986 -3.386 17.396 1.00 91.31 187 THR A CA 1
ATOM 1458 C C . THR A 1 187 ? -4.860 -3.773 18.856 1.00 91.31 187 THR A C 1
ATOM 1460 O O . THR A 1 187 ? -5.801 -3.601 19.632 1.00 91.31 187 THR A O 1
ATOM 1463 N N . ALA A 1 188 ? -3.691 -4.265 19.242 1.00 86.50 188 ALA A N 1
ATOM 1464 C CA . ALA A 1 188 ? -3.336 -4.440 20.641 1.00 86.50 188 ALA A CA 1
ATOM 1465 C C . ALA A 1 188 ? -1.870 -4.058 20.810 1.00 86.50 188 ALA A C 1
ATOM 1467 O O . ALA A 1 188 ? -1.015 -4.628 20.141 1.00 86.50 188 ALA A O 1
ATOM 1468 N N . ASP A 1 189 ? -1.578 -3.094 21.683 1.00 73.06 189 ASP A N 1
ATOM 1469 C CA . ASP A 1 189 ? -0.182 -2.756 21.967 1.00 73.06 189 ASP A CA 1
ATOM 1470 C C . ASP A 1 189 ? 0.490 -3.944 22.658 1.00 73.06 189 ASP A C 1
ATOM 1472 O O . ASP A 1 189 ? -0.076 -4.495 23.604 1.00 73.06 189 ASP A O 1
ATOM 1476 N N . PHE A 1 190 ? 1.677 -4.338 22.208 1.00 63.56 190 PHE A N 1
ATOM 1477 C CA . PHE A 1 190 ? 2.460 -5.382 22.856 1.00 63.56 190 PHE A CA 1
ATOM 1478 C C . PHE A 1 190 ? 3.198 -4.790 24.061 1.00 63.56 190 PHE A C 1
ATOM 1480 O O . PHE A 1 190 ? 3.952 -3.826 23.929 1.00 63.56 190 PHE A O 1
ATOM 1487 N N . ASP A 1 191 ? 2.969 -5.341 25.253 1.00 60.09 191 ASP A N 1
ATOM 1488 C CA . ASP A 1 191 ? 3.741 -4.964 26.432 1.00 60.09 191 ASP A CA 1
ATOM 1489 C C . ASP A 1 191 ? 5.051 -5.758 26.428 1.00 60.09 191 ASP A C 1
ATOM 1491 O O . ASP A 1 191 ? 5.089 -6.960 26.713 1.00 60.09 191 ASP A O 1
ATOM 1495 N N . THR A 1 192 ? 6.132 -5.068 26.071 1.00 57.84 192 THR A N 1
ATOM 1496 C CA . THR A 1 192 ? 7.478 -5.633 25.956 1.00 57.84 192 THR A CA 1
ATOM 1497 C C . THR A 1 192 ? 8.075 -6.054 27.299 1.00 57.84 192 THR A C 1
ATOM 1499 O O . THR A 1 192 ? 8.977 -6.889 27.308 1.00 57.84 192 THR A O 1
ATOM 1502 N N . GLU A 1 193 ? 7.570 -5.547 28.430 1.00 53.84 193 GLU A N 1
ATOM 1503 C CA . GLU A 1 193 ? 8.031 -5.944 29.766 1.00 53.84 193 GLU A CA 1
ATOM 1504 C C . GLU A 1 193 ? 7.345 -7.226 30.251 1.00 53.84 193 GLU A C 1
ATOM 1506 O O . GLU A 1 193 ? 7.970 -8.050 30.922 1.00 53.84 193 GLU A O 1
ATOM 1511 N N . THR A 1 194 ? 6.068 -7.425 29.906 1.00 56.78 194 THR A N 1
ATOM 1512 C CA . THR A 1 194 ? 5.292 -8.595 30.356 1.00 56.78 194 THR A CA 1
ATOM 1513 C C . THR A 1 194 ? 5.167 -9.707 29.313 1.00 56.78 194 THR A C 1
ATOM 1515 O O . THR A 1 194 ? 4.702 -10.801 29.648 1.00 56.78 194 THR A O 1
ATOM 1518 N N . GLY A 1 195 ? 5.590 -9.461 28.067 1.00 55.25 195 GLY A N 1
ATOM 1519 C CA . GLY A 1 195 ? 5.507 -10.419 26.960 1.00 55.25 195 GLY A CA 1
ATOM 1520 C C . GLY A 1 195 ? 4.066 -10.803 26.613 1.00 55.25 195 GLY A C 1
ATOM 1521 O O . GLY A 1 195 ? 3.809 -11.912 26.144 1.00 55.25 195 GLY A O 1
ATOM 1522 N N . ARG A 1 196 ? 3.106 -9.926 26.925 1.00 56.38 196 ARG A N 1
ATOM 1523 C CA . ARG A 1 196 ? 1.671 -10.140 26.718 1.00 56.38 196 ARG A CA 1
ATOM 1524 C C . ARG A 1 196 ? 1.078 -8.959 25.963 1.00 56.38 196 ARG A C 1
ATOM 1526 O O . ARG A 1 196 ? 1.512 -7.823 26.120 1.00 56.38 196 ARG A O 1
ATOM 1533 N N . ASN A 1 197 ? 0.021 -9.221 25.200 1.00 57.16 197 ASN A N 1
ATOM 1534 C CA . ASN A 1 197 ? -0.788 -8.155 24.617 1.00 57.16 197 ASN A CA 1
ATOM 1535 C C . ASN A 1 197 ? -1.355 -7.279 25.743 1.00 57.16 197 ASN A C 1
ATOM 1537 O O . ASN A 1 197 ? -1.959 -7.784 26.697 1.00 57.16 197 ASN A O 1
ATOM 1541 N N . SER A 1 198 ? -1.144 -5.969 25.643 1.00 60.97 198 SER A N 1
ATOM 1542 C CA . SER A 1 198 ? -1.655 -5.001 26.603 1.00 60.97 198 SER A CA 1
ATOM 1543 C C . SER A 1 198 ? -3.183 -4.927 26.545 1.00 60.97 198 SER A C 1
ATOM 1545 O O . SER A 1 198 ? -3.836 -5.330 25.580 1.00 60.97 198 SER A O 1
ATOM 1547 N N . LYS A 1 199 ? -3.777 -4.351 27.594 1.00 61.91 199 LYS A N 1
ATOM 1548 C CA . LYS A 1 199 ? -5.225 -4.104 27.673 1.00 61.91 199 LYS A CA 1
ATOM 1549 C C . LYS A 1 199 ? -5.715 -2.983 26.745 1.00 61.91 199 LYS A C 1
ATOM 1551 O O . LYS A 1 199 ? -6.925 -2.789 26.650 1.00 61.91 199 LYS A O 1
ATOM 1556 N N . ASN A 1 200 ? -4.821 -2.248 26.082 1.00 74.56 200 ASN A N 1
ATOM 1557 C CA . ASN A 1 200 ? -5.188 -1.138 25.204 1.00 74.56 200 ASN A CA 1
ATOM 1558 C C . ASN A 1 200 ? -5.533 -1.654 23.807 1.00 74.56 200 ASN A C 1
ATOM 1560 O O . ASN A 1 200 ? -4.753 -1.546 22.863 1.00 74.56 200 ASN A O 1
ATOM 1564 N N . VAL A 1 201 ? -6.729 -2.225 23.695 1.00 88.38 201 VAL A N 1
ATOM 1565 C CA . VAL A 1 201 ? -7.307 -2.615 22.411 1.00 88.38 201 VAL A CA 1
ATOM 1566 C C . VAL A 1 201 ? -7.978 -1.402 21.780 1.00 88.38 201 VAL A C 1
ATOM 1568 O O . VAL A 1 201 ? -8.780 -0.731 22.430 1.00 88.38 201 VAL A O 1
ATOM 1571 N N . LYS A 1 202 ? -7.671 -1.128 20.511 1.00 91.56 202 LYS A N 1
ATOM 1572 C CA . LYS A 1 202 ? -8.348 -0.097 19.713 1.00 91.56 202 LYS A CA 1
ATOM 1573 C C . LYS A 1 202 ? -8.902 -0.711 18.437 1.00 91.56 202 LYS A C 1
ATOM 1575 O O . LYS A 1 202 ? -8.391 -1.712 17.936 1.00 91.56 202 LYS A O 1
ATOM 1580 N N . TYR A 1 203 ? -9.947 -0.083 17.922 1.00 94.56 203 TYR A N 1
ATOM 1581 C CA . TYR A 1 203 ? -10.661 -0.528 16.735 1.00 94.56 203 TYR A CA 1
ATOM 1582 C C . TYR A 1 203 ? -10.611 0.571 15.685 1.00 94.56 203 TYR A C 1
ATOM 1584 O O . TYR A 1 203 ? -10.812 1.739 16.017 1.00 94.56 203 TYR A O 1
ATOM 1592 N N . PHE A 1 204 ? -10.348 0.217 14.432 1.00 95.00 204 PHE A N 1
ATOM 1593 C CA . PHE A 1 204 ? -10.239 1.189 13.350 1.00 95.00 204 PHE A CA 1
ATOM 1594 C C . PHE A 1 204 ? -11.088 0.800 12.148 1.00 95.00 204 PHE A C 1
ATOM 1596 O O . PHE A 1 204 ? -11.209 -0.378 11.820 1.00 95.00 204 PHE A O 1
ATOM 1603 N N . LEU A 1 205 ? -11.641 1.816 11.488 1.00 94.88 205 LEU A N 1
ATOM 1604 C CA . LEU A 1 205 ? -12.342 1.709 10.215 1.00 94.88 205 LEU A CA 1
ATOM 1605 C C . LEU A 1 205 ? -11.620 2.564 9.181 1.00 94.88 205 LEU A C 1
ATOM 1607 O O . LEU A 1 205 ? -11.390 3.756 9.412 1.00 94.88 205 LEU A O 1
ATOM 1611 N N . VAL A 1 206 ? -11.306 1.956 8.043 1.00 92.94 206 VAL A N 1
ATOM 1612 C CA . VAL A 1 206 ? -10.760 2.630 6.863 1.00 92.94 206 VAL A CA 1
ATOM 1613 C C . VAL A 1 206 ? -11.781 2.514 5.739 1.00 92.94 206 VAL A C 1
ATOM 1615 O O . VAL A 1 206 ? -12.136 1.404 5.354 1.00 92.94 206 VAL A O 1
ATOM 1618 N N . GLU A 1 207 ? -12.271 3.645 5.229 1.00 89.62 207 GLU A N 1
ATOM 1619 C CA . GLU A 1 207 ? -13.195 3.687 4.085 1.00 89.62 207 GLU A CA 1
ATOM 1620 C C . GLU A 1 207 ? -12.407 3.885 2.784 1.00 89.62 207 GLU A C 1
ATOM 1622 O O . GLU A 1 207 ? -11.575 4.782 2.695 1.00 89.62 207 GLU A O 1
ATOM 1627 N N . PHE A 1 208 ? -12.692 3.113 1.732 1.00 82.62 208 PHE A N 1
ATOM 1628 C CA . PHE A 1 208 ? -12.015 3.311 0.439 1.00 82.62 208 PHE A CA 1
ATOM 1629 C C . PHE A 1 208 ? -12.554 4.509 -0.340 1.00 82.62 208 PHE A C 1
ATOM 1631 O O . PHE A 1 208 ? -11.829 5.150 -1.096 1.00 82.62 208 PHE A O 1
ATOM 1638 N N . SER A 1 209 ? -13.841 4.820 -0.165 1.00 76.44 209 SER A N 1
ATOM 1639 C CA . SER A 1 209 ? -14.498 5.924 -0.875 1.00 76.44 209 SER A CA 1
ATOM 1640 C C . SER A 1 209 ? -14.143 7.303 -0.315 1.00 76.44 209 SER A C 1
ATOM 1642 O O . SER A 1 209 ? -14.327 8.311 -1.000 1.00 76.44 209 SER A O 1
ATOM 1644 N N . LYS A 1 210 ? -13.655 7.363 0.930 1.00 75.31 210 LYS A N 1
ATOM 1645 C CA . LYS A 1 210 ? -13.352 8.606 1.634 1.00 75.31 210 LYS A CA 1
ATOM 1646 C C . LYS A 1 210 ? -12.003 8.486 2.330 1.00 75.31 210 LYS A C 1
ATOM 1648 O O . LYS A 1 210 ? -11.861 7.620 3.184 1.00 75.31 210 LYS A O 1
ATOM 1653 N N . PRO A 1 211 ? -11.047 9.381 2.047 1.00 63.47 211 PRO A N 1
ATOM 1654 C CA . PRO A 1 211 ? -9.791 9.392 2.776 1.00 63.47 211 PRO A CA 1
ATOM 1655 C C . PRO A 1 211 ? -10.067 9.684 4.256 1.00 63.47 211 PRO A C 1
ATOM 1657 O O . PRO A 1 211 ? -10.540 10.766 4.608 1.00 63.47 211 PRO A O 1
ATOM 1660 N N . GLY A 1 212 ? -9.809 8.704 5.120 1.00 70.50 212 GLY A N 1
ATOM 1661 C CA . GLY A 1 212 ? -10.003 8.858 6.555 1.00 70.50 212 GLY A CA 1
ATOM 1662 C C . GLY A 1 212 ? -9.866 7.556 7.336 1.00 70.50 212 GLY A C 1
ATOM 1663 O O . GLY A 1 212 ? -10.341 6.503 6.920 1.00 70.50 212 GLY A O 1
ATOM 1664 N N . LEU A 1 213 ? -9.243 7.672 8.506 1.00 88.88 213 LEU A N 1
ATOM 1665 C CA . LEU A 1 213 ? -9.157 6.636 9.527 1.00 88.88 213 LEU A CA 1
ATOM 1666 C C . LEU A 1 213 ? -10.073 7.041 10.686 1.00 88.88 213 LEU A C 1
ATOM 1668 O O . LEU A 1 213 ? -9.877 8.100 11.287 1.00 88.88 213 LEU A O 1
ATOM 1672 N N . LYS A 1 214 ? -11.065 6.212 11.016 1.00 93.62 214 LYS A N 1
ATOM 1673 C CA . LYS A 1 214 ? -11.893 6.400 12.217 1.00 93.62 214 LYS A CA 1
ATOM 1674 C C . LYS A 1 214 ? -11.449 5.422 13.296 1.00 93.62 214 LYS A C 1
ATOM 1676 O O . LYS A 1 214 ? -11.286 4.241 13.011 1.00 93.62 214 LYS A O 1
ATOM 1681 N N . GLN A 1 215 ? -11.282 5.907 14.524 1.00 94.19 215 GLN A N 1
ATOM 1682 C CA . GLN A 1 215 ? -10.928 5.091 15.686 1.00 94.19 215 GLN A CA 1
ATOM 1683 C C . GLN A 1 215 ? -12.128 4.954 16.632 1.00 94.19 215 GLN A C 1
ATOM 1685 O O . GLN A 1 215 ? -12.814 5.935 16.916 1.00 94.19 215 GLN A O 1
ATOM 1690 N N . PHE A 1 216 ? -12.321 3.755 17.174 1.00 94.31 216 PHE A N 1
ATOM 1691 C CA . PHE A 1 216 ? -13.376 3.397 18.119 1.00 94.31 216 PHE A CA 1
ATOM 1692 C C . PHE A 1 216 ? -12.788 2.703 19.347 1.00 94.31 216 PHE A C 1
ATOM 1694 O O . PHE A 1 216 ? -11.696 2.126 19.295 1.00 94.31 216 PHE A O 1
ATOM 1701 N N . GLN A 1 217 ? -13.515 2.767 20.464 1.00 90.75 217 GLN A N 1
ATOM 1702 C CA . GLN A 1 217 ? -13.091 2.147 21.724 1.00 90.75 217 GLN A CA 1
ATOM 1703 C C . GLN A 1 217 ? -13.617 0.719 21.860 1.00 90.75 217 GLN A C 1
ATOM 1705 O O . GLN A 1 217 ? -13.048 -0.088 22.592 1.00 90.75 217 GLN A O 1
ATOM 1710 N N . THR A 1 218 ? -14.700 0.390 21.153 1.00 92.12 218 THR A N 1
ATOM 1711 C CA . THR A 1 218 ? -15.315 -0.937 21.208 1.00 92.12 218 THR A CA 1
ATOM 1712 C C . THR A 1 218 ? -15.581 -1.499 19.819 1.00 92.12 218 THR A C 1
ATOM 1714 O O . THR A 1 218 ? -15.857 -0.766 18.870 1.00 92.12 218 THR A O 1
ATOM 1717 N N . GLU A 1 219 ? -15.566 -2.827 19.721 1.00 93.62 219 GLU A N 1
ATOM 1718 C CA . GLU A 1 219 ? -15.910 -3.552 18.495 1.00 93.62 219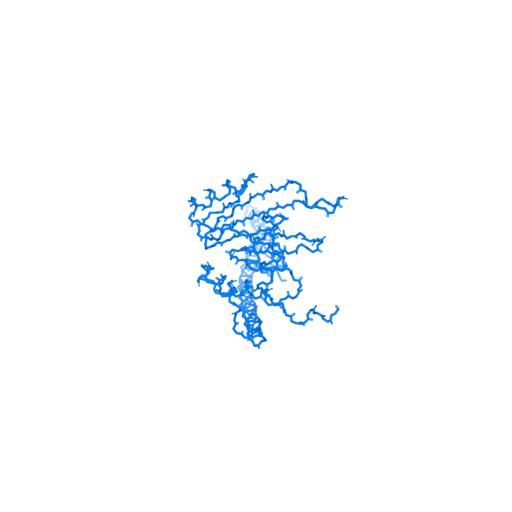 GLU A CA 1
ATOM 1719 C C . GLU A 1 219 ? -17.340 -3.236 18.041 1.00 93.62 219 GLU A C 1
ATOM 1721 O O . GLU A 1 219 ? -17.598 -2.998 16.867 1.00 93.62 219 GLU A O 1
ATOM 1726 N N . LYS A 1 220 ? -18.272 -3.124 18.993 1.00 94.50 220 LYS A N 1
ATOM 1727 C CA . LYS A 1 220 ? -19.671 -2.793 18.710 1.00 94.50 220 LYS A CA 1
ATOM 1728 C C . LYS A 1 220 ? -19.826 -1.428 18.033 1.00 94.50 220 LYS A C 1
ATOM 1730 O O . LYS A 1 220 ? -20.643 -1.285 17.129 1.00 94.50 220 LYS A O 1
ATOM 1735 N N . GLU A 1 221 ? -19.079 -0.418 18.475 1.00 96.19 221 GLU A N 1
ATOM 1736 C CA . GLU A 1 221 ? -19.093 0.908 17.842 1.00 96.19 221 GLU A CA 1
ATOM 1737 C C . GLU A 1 221 ? -18.554 0.856 16.413 1.00 96.19 221 GLU A C 1
ATOM 1739 O O . GLU A 1 221 ? -19.171 1.433 15.517 1.00 96.19 221 GLU A O 1
ATOM 1744 N N . LEU A 1 222 ? -17.452 0.127 16.207 1.00 96.12 222 LEU A N 1
ATOM 1745 C CA . LEU A 1 222 ? -16.859 -0.091 14.891 1.00 96.12 222 LEU A CA 1
ATOM 1746 C C . LEU A 1 222 ? -17.864 -0.744 13.934 1.00 96.12 222 LEU A C 1
ATOM 1748 O O . LEU A 1 222 ? -18.097 -0.222 12.847 1.00 96.12 222 LEU A O 1
ATOM 1752 N N . LEU A 1 223 ? -18.487 -1.850 14.349 1.00 95.31 223 LEU A N 1
ATOM 1753 C CA . LEU A 1 223 ? -19.441 -2.588 13.520 1.00 95.31 223 LEU A CA 1
ATOM 1754 C C . LEU A 1 223 ? -20.684 -1.753 13.191 1.00 95.31 223 LEU A C 1
ATOM 1756 O O . LEU A 1 223 ? -21.101 -1.704 12.037 1.00 95.31 223 LEU A O 1
ATOM 1760 N N . ASN A 1 224 ? -21.224 -1.019 14.169 1.00 94.88 224 ASN A N 1
ATOM 1761 C CA . ASN A 1 224 ? -22.355 -0.120 13.934 1.00 94.88 224 ASN A CA 1
ATOM 1762 C C . ASN A 1 224 ? -22.027 0.981 12.916 1.00 94.88 224 ASN A C 1
ATOM 1764 O O . ASN A 1 224 ? -22.910 1.420 12.181 1.00 94.88 224 ASN A O 1
ATOM 1768 N N . GLU A 1 225 ? -20.795 1.493 12.902 1.00 94.75 225 GLU A N 1
ATOM 1769 C CA . GLU A 1 225 ? -20.384 2.476 11.899 1.00 94.75 225 GLU A CA 1
ATOM 1770 C C . GLU A 1 225 ? -20.134 1.817 10.536 1.00 94.75 225 GLU A C 1
ATOM 1772 O O . GLU A 1 225 ? -20.562 2.366 9.522 1.00 94.75 225 GLU A O 1
ATOM 1777 N N . ALA A 1 226 ? -19.535 0.623 10.507 1.00 93.25 226 ALA A N 1
ATOM 1778 C CA . ALA A 1 226 ? -19.306 -0.147 9.285 1.00 93.25 226 ALA A CA 1
ATOM 1779 C C . ALA A 1 226 ? -20.614 -0.471 8.545 1.00 93.25 226 ALA A C 1
ATOM 1781 O O . ALA A 1 226 ? -20.705 -0.338 7.324 1.00 93.25 226 ALA A O 1
ATOM 1782 N N . GLU A 1 227 ? -21.675 -0.820 9.270 1.00 93.38 227 GLU A N 1
ATOM 1783 C CA . GLU A 1 227 ? -22.991 -1.052 8.666 1.00 93.38 227 GLU A CA 1
ATOM 1784 C C . GLU A 1 227 ? -23.545 0.205 7.985 1.00 93.38 227 GLU A C 1
ATOM 1786 O O . GLU A 1 227 ? -24.089 0.130 6.881 1.00 93.38 227 GLU A O 1
ATOM 1791 N N . LYS A 1 228 ? -23.350 1.388 8.583 1.00 92.19 228 LYS A N 1
ATOM 1792 C CA . LYS A 1 228 ? -23.772 2.661 7.971 1.00 92.19 228 LYS A CA 1
ATOM 1793 C C . LYS A 1 228 ? -22.973 3.000 6.717 1.00 92.19 228 LYS A C 1
ATOM 1795 O O . LYS A 1 228 ? -23.494 3.696 5.847 1.00 92.19 228 LYS A O 1
ATOM 1800 N N . THR A 1 229 ? -21.730 2.531 6.616 1.00 89.06 229 THR A N 1
ATOM 1801 C CA . THR A 1 229 ? -20.902 2.688 5.412 1.00 89.06 229 THR A CA 1
ATOM 1802 C C . THR A 1 229 ? -21.194 1.616 4.359 1.00 89.06 229 THR A C 1
ATOM 1804 O O . THR A 1 229 ? -20.589 1.640 3.291 1.00 89.06 229 THR A O 1
ATOM 1807 N N . GLY A 1 230 ? -22.134 0.700 4.624 1.00 89.31 230 GLY A N 1
ATOM 1808 C CA . GLY A 1 230 ? -22.553 -0.344 3.691 1.00 89.31 230 GLY A CA 1
ATOM 1809 C C . GLY A 1 230 ? -21.688 -1.603 3.720 1.00 89.31 230 GLY A C 1
ATOM 1810 O O . GLY A 1 230 ? -21.686 -2.331 2.728 1.00 89.31 230 GLY A O 1
ATOM 1811 N N . TYR A 1 231 ? -20.968 -1.853 4.820 1.00 91.88 231 TYR A N 1
ATOM 1812 C CA . TYR A 1 231 ? -20.177 -3.068 5.014 1.00 91.88 231 TYR A CA 1
ATOM 1813 C C . TYR A 1 231 ? -21.039 -4.329 4.904 1.00 91.88 231 TYR A C 1
ATOM 1815 O O . TYR A 1 231 ? -22.109 -4.415 5.510 1.00 91.88 231 TYR A O 1
ATOM 1823 N N . LYS A 1 232 ? -20.562 -5.314 4.140 1.00 90.31 232 LYS A N 1
ATOM 1824 C CA . LYS A 1 232 ? -21.211 -6.628 3.961 1.00 90.31 232 LYS A CA 1
ATOM 1825 C C . LYS A 1 232 ? -20.277 -7.807 4.234 1.00 90.31 232 LYS A C 1
ATOM 1827 O O . LYS A 1 232 ? -20.622 -8.943 3.909 1.00 90.31 232 LYS A O 1
ATOM 1832 N N . GLY A 1 233 ? -19.080 -7.540 4.750 1.00 84.81 233 GLY A N 1
ATOM 1833 C CA . GLY A 1 233 ? -18.108 -8.579 5.071 1.00 84.81 233 GLY A CA 1
ATOM 1834 C C . GLY A 1 233 ? -18.454 -9.339 6.353 1.00 84.81 233 GLY A C 1
ATOM 1835 O O . GLY A 1 233 ? -19.485 -9.119 6.987 1.00 84.81 233 GLY A O 1
ATOM 1836 N N . SER A 1 234 ? -17.559 -10.248 6.741 1.00 86.25 234 SER A N 1
ATOM 1837 C CA . SER A 1 234 ? -17.681 -11.011 7.987 1.00 86.25 234 SER A CA 1
ATOM 1838 C C . SER A 1 234 ? -17.622 -10.096 9.213 1.00 86.25 234 SER A C 1
ATOM 1840 O O . SER A 1 234 ? -16.785 -9.195 9.275 1.00 86.25 234 SER A O 1
ATOM 1842 N N . TYR A 1 235 ? -18.467 -10.354 10.209 1.00 84.31 235 TYR A N 1
ATOM 1843 C CA . TYR A 1 235 ? -18.346 -9.725 11.528 1.00 84.31 235 TYR A CA 1
ATOM 1844 C C . TYR A 1 235 ? -17.258 -10.385 12.385 1.00 84.31 235 TYR A C 1
ATOM 1846 O O . TYR A 1 235 ? -16.743 -9.757 13.304 1.00 84.31 235 TYR A O 1
ATOM 1854 N N . ASP A 1 236 ? -16.878 -11.620 12.051 1.00 86.12 236 ASP A N 1
ATOM 1855 C CA . ASP A 1 236 ? -15.772 -12.321 12.690 1.00 86.12 236 ASP A CA 1
ATOM 1856 C C . ASP A 1 236 ? -14.454 -11.867 12.060 1.00 86.12 236 ASP A C 1
ATOM 1858 O O . ASP A 1 236 ? -14.253 -12.006 10.846 1.00 86.12 236 ASP A O 1
ATOM 1862 N N . PHE A 1 237 ? -13.565 -11.317 12.887 1.00 88.75 237 PHE A N 1
ATOM 1863 C CA . PHE A 1 237 ? -12.241 -10.874 12.468 1.00 88.75 237 PHE A CA 1
ATOM 1864 C C . PHE A 1 237 ? -11.279 -12.063 12.426 1.00 88.75 237 PHE A C 1
ATOM 1866 O O . PHE A 1 237 ? -11.195 -12.825 13.388 1.00 88.75 237 PHE A O 1
ATOM 1873 N N . TYR A 1 238 ? -10.496 -12.164 11.354 1.00 88.75 238 TYR A N 1
ATOM 1874 C CA . TYR A 1 238 ? -9.378 -13.104 11.271 1.00 88.75 238 TYR A CA 1
ATOM 1875 C C . TYR A 1 238 ? -8.151 -12.503 11.945 1.00 88.75 238 TYR A C 1
ATOM 1877 O O . TYR A 1 238 ? -7.937 -11.290 11.841 1.00 88.75 238 TYR A O 1
ATOM 1885 N N . THR A 1 239 ? -7.316 -13.325 12.580 1.00 89.94 239 THR A N 1
ATOM 1886 C CA . THR A 1 239 ? -5.986 -12.842 12.982 1.00 89.94 239 THR A CA 1
ATOM 1887 C C . THR A 1 239 ? -5.151 -12.524 11.738 1.00 89.94 239 THR A C 1
ATOM 1889 O O . THR A 1 239 ? -5.401 -13.042 10.643 1.00 89.94 239 THR A O 1
ATOM 1892 N N . VAL A 1 240 ? -4.150 -11.653 11.871 1.00 87.06 240 VAL A N 1
ATOM 1893 C CA . VAL A 1 240 ? -3.249 -11.352 10.749 1.00 87.06 240 VAL A CA 1
ATOM 1894 C C . VAL A 1 240 ? -2.488 -12.606 10.302 1.00 87.06 240 VAL A C 1
ATOM 1896 O O . VAL A 1 240 ? -2.276 -12.810 9.111 1.00 87.06 240 VAL A O 1
ATOM 1899 N N . GLU A 1 241 ? -2.138 -13.498 11.220 1.00 84.19 241 GLU A N 1
ATOM 1900 C CA . GLU A 1 241 ? -1.483 -14.768 10.907 1.00 84.19 241 GLU A CA 1
ATOM 1901 C C . GLU A 1 241 ? -2.399 -15.699 10.102 1.00 84.19 241 GLU A C 1
ATOM 1903 O O . GLU A 1 241 ? -1.964 -16.269 9.100 1.00 84.19 241 GLU A O 1
ATOM 1908 N N . GLU A 1 242 ? -3.675 -15.819 10.485 1.00 87.50 242 GLU A N 1
ATOM 1909 C CA . GLU A 1 242 ? -4.674 -16.578 9.716 1.00 87.50 242 GLU A CA 1
ATOM 1910 C C . GLU A 1 242 ? -4.870 -15.993 8.316 1.00 87.50 242 GLU A C 1
ATOM 1912 O O . GLU A 1 242 ? -5.079 -16.724 7.348 1.00 87.50 242 GLU A O 1
ATOM 1917 N N . TYR A 1 243 ? -4.803 -14.666 8.197 1.00 86.12 243 TYR A N 1
ATOM 1918 C CA . TYR A 1 243 ? -4.851 -13.978 6.916 1.00 86.12 243 TYR A CA 1
ATOM 1919 C C . TYR A 1 243 ? -3.639 -14.322 6.039 1.00 86.12 243 TYR A C 1
ATOM 1921 O O . TYR A 1 243 ? -3.798 -14.684 4.873 1.00 86.12 243 TYR A O 1
ATOM 1929 N N . ILE A 1 244 ? -2.435 -14.272 6.609 1.00 81.44 244 ILE A N 1
ATOM 1930 C CA . ILE A 1 244 ? -1.172 -14.558 5.918 1.00 81.44 244 ILE A CA 1
ATOM 1931 C C . ILE A 1 244 ? -1.121 -15.995 5.393 1.00 81.44 244 ILE A C 1
ATOM 1933 O O . ILE A 1 244 ? -0.679 -16.221 4.269 1.00 81.44 244 ILE A O 1
ATOM 1937 N N . GLN A 1 245 ? -1.641 -16.962 6.152 1.00 80.56 245 GLN A N 1
ATOM 1938 C CA . GLN A 1 245 ? -1.702 -18.369 5.736 1.00 80.56 245 GLN A CA 1
ATOM 1939 C C . GLN A 1 245 ? -2.543 -18.607 4.469 1.00 80.56 245 GLN A C 1
ATOM 1941 O O . GLN A 1 245 ? -2.433 -19.664 3.850 1.00 80.56 245 GLN A O 1
ATOM 1946 N N . LYS A 1 246 ? -3.376 -17.641 4.053 1.00 78.12 246 LYS A N 1
ATOM 1947 C CA . LYS A 1 246 ? -4.156 -17.717 2.803 1.00 78.12 246 LYS A CA 1
ATOM 1948 C C . LYS A 1 246 ? -3.324 -17.410 1.555 1.00 78.12 246 LYS A C 1
ATOM 1950 O O . LYS A 1 246 ? -3.828 -17.570 0.441 1.00 78.12 246 LYS A O 1
ATOM 1955 N N . PHE A 1 247 ? -2.077 -16.974 1.722 1.00 72.81 247 PHE A N 1
ATOM 1956 C CA . PHE A 1 247 ? -1.120 -16.790 0.639 1.00 72.81 247 PHE A CA 1
ATOM 1957 C C . PHE A 1 247 ? -0.186 -18.002 0.572 1.00 72.81 247 PHE A C 1
ATOM 1959 O O . PHE A 1 247 ? 0.298 -18.455 1.609 1.00 72.81 247 PHE A O 1
ATOM 1966 N N . PRO A 1 248 ? 0.087 -18.548 -0.624 1.00 61.72 248 PRO A N 1
ATOM 1967 C CA . PRO A 1 248 ? 1.066 -19.611 -0.752 1.00 61.72 248 PRO A CA 1
ATOM 1968 C C . PRO A 1 248 ? 2.442 -19.029 -0.422 1.00 61.72 248 PRO A C 1
ATOM 1970 O O . PRO A 1 248 ? 2.906 -18.082 -1.056 1.00 61.72 248 PRO A O 1
ATOM 1973 N N . LEU A 1 249 ? 3.074 -19.582 0.607 1.00 56.41 249 LEU A N 1
ATOM 1974 C CA . LEU A 1 249 ? 4.469 -19.304 0.913 1.00 56.41 249 LEU A CA 1
ATOM 1975 C C . LEU A 1 249 ? 5.312 -20.030 -0.139 1.00 56.41 249 LEU A C 1
ATOM 1977 O O . LEU A 1 249 ? 5.107 -21.224 -0.371 1.00 56.41 249 LEU A O 1
ATOM 1981 N N . SER A 1 250 ? 6.230 -19.326 -0.806 1.00 45.94 250 SER A N 1
ATOM 1982 C CA . SER A 1 250 ? 7.155 -19.994 -1.722 1.00 45.94 250 SER A CA 1
ATOM 1983 C C . SER A 1 250 ? 7.987 -21.008 -0.923 1.00 45.94 250 SER A C 1
ATOM 1985 O O . SER A 1 250 ? 8.521 -20.693 0.141 1.00 45.94 250 SER A O 1
ATOM 1987 N N . ASN A 1 251 ? 8.112 -22.237 -1.429 1.00 36.12 251 ASN A N 1
ATOM 1988 C CA . ASN A 1 251 ? 8.896 -23.301 -0.789 1.00 36.12 251 ASN A CA 1
ATOM 1989 C C . ASN A 1 251 ? 10.412 -23.000 -0.726 1.00 36.12 251 ASN A C 1
ATOM 1991 O O . ASN A 1 251 ? 11.170 -23.823 -0.211 1.00 36.12 251 ASN A O 1
ATOM 1995 N N . ALA A 1 252 ? 10.875 -21.859 -1.249 1.00 41.72 252 ALA A N 1
ATOM 1996 C CA . ALA A 1 252 ? 12.284 -21.479 -1.222 1.00 41.72 252 ALA A CA 1
ATOM 1997 C C . ALA A 1 252 ? 12.793 -21.096 0.183 1.00 41.72 252 ALA A C 1
ATOM 1999 O O . ALA A 1 252 ? 14.000 -21.134 0.405 1.00 41.72 252 ALA A O 1
ATOM 2000 N N . ASP A 1 253 ? 11.901 -20.811 1.141 1.00 44.28 253 ASP A N 1
ATOM 2001 C CA . ASP A 1 253 ? 12.274 -20.186 2.422 1.00 44.28 253 ASP A CA 1
ATOM 2002 C C . ASP A 1 253 ? 12.200 -21.114 3.654 1.00 44.28 253 ASP A C 1
ATOM 2004 O O . ASP A 1 253 ? 12.369 -20.657 4.780 1.00 44.28 253 ASP A O 1
ATOM 2008 N N . TYR A 1 254 ? 11.996 -22.427 3.480 1.00 32.84 254 TYR A N 1
ATOM 2009 C CA . TYR A 1 254 ? 12.050 -23.395 4.597 1.00 32.84 254 TYR A CA 1
ATOM 2010 C C . TYR A 1 254 ? 13.390 -24.146 4.732 1.00 32.84 254 TYR A C 1
ATOM 2012 O O . TYR A 1 254 ? 13.541 -24.954 5.646 1.00 32.84 254 TYR A O 1
ATOM 2020 N N . ASN A 1 255 ? 14.363 -23.886 3.848 1.00 27.84 255 ASN A N 1
ATOM 2021 C CA . ASN A 1 255 ? 15.676 -24.549 3.834 1.00 27.84 255 ASN A CA 1
ATOM 2022 C C . ASN A 1 255 ? 16.861 -23.556 3.859 1.00 27.84 255 ASN A C 1
ATOM 2024 O O . ASN A 1 255 ? 17.824 -23.739 3.109 1.00 27.84 255 ASN A O 1
ATOM 2028 N N . GLN A 1 256 ? 16.810 -22.520 4.705 1.00 33.16 256 GLN A N 1
ATOM 2029 C CA . GLN A 1 256 ? 18.003 -21.765 5.125 1.00 33.16 256 GLN A CA 1
ATOM 2030 C C . GLN A 1 256 ? 18.022 -21.562 6.636 1.00 33.16 256 GLN A C 1
ATOM 2032 O O . GLN A 1 256 ? 16.982 -21.143 7.186 1.00 33.16 256 GLN A O 1
#

pLDDT: mean 73.04, std 15.48, range [27.84, 96.19]

Sequence (256 aa):
MASVIFFTIFFSILALIAGLVLFIVGAAGSKKKMRNAGMIIALTAFCLLIGGIYYGASSASSFIDKSIAQADSSSKAREKLLDEIENNWNNENGSDPEHVRYLKSLTKIEDRPFVRKRFFAGLNVSLNNRFPLIFPYAIQNSSFGSDFALVDETAFMDSRSQKENTENVVLNVTHLAFDENVILLKTADFDTETGRNSKNVKYFLVEFSKPGLKQFQTEKELLNEAEKTGYKGSYDFYTVEEYIQKFPLSNADYNQ

Mean predicted aligned error: 15.85 Å

Solvent-accessible surface area (backbone atoms only — not comparable to full-atom values): 14158 Å² total; per-residue (Å²): 107,70,66,58,46,50,49,52,38,52,53,19,53,53,40,28,53,54,11,48,51,38,24,52,53,13,59,76,68,71,36,66,69,46,23,54,52,12,47,53,42,24,52,53,20,48,54,51,32,55,50,40,51,54,56,46,53,56,49,51,52,56,51,50,53,50,52,48,54,52,51,56,52,51,50,54,53,48,51,52,50,50,52,49,52,51,50,51,49,37,70,76,69,40,72,77,52,70,55,56,48,50,37,58,68,53,40,87,54,77,94,40,57,68,59,52,49,57,59,60,52,51,71,78,50,95,82,59,58,47,45,75,54,47,82,56,35,27,42,30,46,43,100,86,58,96,40,24,23,38,27,42,41,64,56,63,70,73,48,92,56,91,68,82,58,62,46,75,75,39,69,32,42,47,28,39,33,55,51,80,49,38,41,39,38,34,26,37,47,71,33,84,88,76,77,42,74,38,90,63,52,41,25,38,42,36,43,74,91,44,97,55,81,46,78,33,80,39,68,68,58,44,51,60,50,38,51,76,72,64,57,79,47,65,88,70,62,41,41,50,66,66,55,54,67,61,49,83,74,69,81,80,73,82,80,120

Foldseek 3Di:
DVVVLVVQLVVLVVQLVVLVVQLVVCVVVVPVVSNVSSVVSNVVSVVSNVVSVVVVVVVVVVVVVVVVVVVVVVVVVVLVVLVVLVVVCCVQPNPDFPVRVQLLVLAPPPPCVVVSSVLSSVLRDPPWQWARHYPPWIWTDDPPDNKIFIWGCPVVPPDPDPPPPTDGPGIQWFWWKDGSFKIKTWHFDQDPVVRDTDPQIKIWIQTPVDGDIDIDRDLVVRVVVCVVSVDDIDSDIDTVVSVVVSRDDPPPPPPD